Protein AF-0000000068954392 (afdb_homodimer)

pLDDT: mean 96.94, std 6.5, range [45.69, 98.94]

InterPro domains:
  IPR029060 PIN-like domain superfamily [SSF88723] (1-116)

Radius of gyration: 18.74 Å; Cα contacts (8 Å, |Δi|>4): 393; chains: 2; bounding box: 44×59×40 Å

Secondary structure (DSSP, 8-state):
-EEEEPHHHHHHHHHS--HHHHHHHHTT-EEE-HHHHHHHHHS-PSSSHHHHHHHHHTSEEPP---HHHHHHHHHHTT-TTSS--HHHHHHHHHHHHSTTEEEE-S-HHHHHHHHHTT-B------/-EEEEPHHHHHHHHHS--HHHHHHHHTT-EEE-HHHHHHHHHS-PSSSHHHHHHHHHTSEEPP---HHHHHHHHHHTT-TTSS--HHHHHHHHHHHHSTTEEEE-S-HHHHHHHHHTT-B------

Solvent-accessible surface area (backbone atoms only — not comparable to full-atom values): 13645 Å² total; per-residue (Å²): 118,36,32,37,56,34,54,56,44,53,54,46,32,73,75,44,81,42,67,64,57,49,52,30,54,74,67,71,27,42,22,28,48,71,68,40,51,40,39,47,54,23,36,78,61,59,83,61,49,69,56,50,52,48,56,52,67,67,36,54,65,51,48,75,54,48,71,69,54,40,47,51,48,34,62,76,67,62,47,42,63,62,80,43,48,51,68,51,48,37,50,53,49,10,30,74,69,22,88,68,34,20,39,31,54,70,48,64,59,54,38,52,50,28,49,75,71,69,25,51,49,73,76,77,84,122,119,37,31,38,55,34,53,56,45,53,54,48,31,72,76,45,80,43,67,64,58,51,51,30,54,75,67,70,26,40,23,28,46,72,68,39,52,38,39,46,54,22,36,79,60,61,83,62,47,68,57,52,53,49,58,53,67,65,35,55,65,49,48,76,54,49,72,69,54,37,47,50,47,35,62,75,68,62,48,42,63,62,79,42,48,51,68,52,49,36,51,51,48,12,28,73,69,22,89,67,33,19,40,32,56,70,48,62,59,52,37,53,50,28,48,75,70,70,27,52,50,75,76,77,84,121

Nearest PDB structures (foldseek):
  6a7v-assembly1_E  TM=7.757E-01  e=2.858E-04  Mycobacterium tuberculosis H37Rv
  4chg-assembly3_E  TM=6.964E-01  e=4.469E-03  Mycobacterium tuberculosis H37Rv
  3h87-assembly1_B  TM=6.678E-01  e=6.560E-03  Mycobacterium tuberculosis H37Rv
  5sv2-assembly1_A-2  TM=6.964E-01  e=1.945E-02  Mycobacterium tuberculosis H37Rv
  2h1c-assembly1_A  TM=6.106E-01  e=1.166E-02  Neisseria gonorrhoeae

Sequence (252 aa):
MSVLVDTSVWVDHFKNRNDALVSLLVSDQALTHPMVLVELACGTPPAPRARTLGDIGLLQPARQASLAEVMAFIEHEKLHGLGCGLVDVSLLASTLITPGARLWTLDQRLNDLSVRFRVAHRPKLHMSVLVDTSVWVDHFKNRNDALVSLLVSDQALTHPMVLVELACGTPPAPRARTLGDIGLLQPARQASLAEVMAFIEHEKLHGLGCGLVDVSLLASTLITPGARLWTLDQRLNDLSVRFRVAHRPKLH

Structure (mmCIF, N/CA/C/O backbone):
data_AF-0000000068954392-model_v1
#
loop_
_entity.id
_entity.type
_entity.pdbx_description
1 polymer 'Type II toxin-antitoxin system VapC family toxin'
#
loop_
_atom_site.group_PDB
_atom_site.id
_atom_site.type_symbol
_atom_site.label_atom_id
_atom_site.label_alt_id
_atom_site.label_comp_id
_atom_site.label_asym_id
_atom_site.label_entity_id
_atom_site.label_seq_id
_atom_site.pdbx_PDB_ins_code
_atom_site.Cartn_x
_atom_site.Cartn_y
_atom_site.Cartn_z
_atom_site.occupancy
_atom_site.B_iso_or_equiv
_atom_site.auth_seq_id
_atom_site.auth_comp_id
_atom_site.auth_asym_id
_atom_site.auth_atom_id
_atom_site.pdbx_PDB_model_num
ATOM 1 N N . MET A 1 1 ? -3.852 -21.219 -16.688 1 88.75 1 MET A N 1
ATOM 2 C CA . MET A 1 1 ? -4.219 -20.516 -15.453 1 88.75 1 MET A CA 1
ATOM 3 C C . MET A 1 1 ? -3.006 -19.828 -14.844 1 88.75 1 MET A C 1
ATOM 5 O O . MET A 1 1 ? -1.932 -20.422 -14.742 1 88.75 1 MET A O 1
ATOM 9 N N . SER A 1 2 ? -3.023 -18.547 -14.648 1 97.69 2 SER A N 1
ATOM 10 C CA . SER A 1 2 ? -1.908 -17.797 -14.078 1 97.69 2 SER A CA 1
ATOM 11 C C . SER A 1 2 ? -2.162 -17.453 -12.609 1 97.69 2 SER A C 1
ATOM 13 O O . SER A 1 2 ? -3.311 -17.422 -12.164 1 97.69 2 SER A O 1
ATOM 15 N N . VAL A 1 3 ? -1.024 -17.281 -11.828 1 98.81 3 VAL A N 1
ATOM 16 C CA . VAL A 1 3 ? -1.138 -17.125 -10.383 1 98.81 3 VAL A CA 1
ATOM 17 C C . VAL A 1 3 ? -0.399 -15.852 -9.945 1 98.81 3 VAL A C 1
ATOM 19 O O . VAL A 1 3 ? 0.813 -15.734 -10.141 1 98.81 3 VAL A O 1
ATOM 22 N N . LEU A 1 4 ? -1.147 -14.938 -9.43 1 98.94 4 LEU A N 1
ATOM 23 C CA . LEU A 1 4 ? -0.539 -13.797 -8.766 1 98.94 4 LEU A CA 1
ATOM 24 C C . LEU A 1 4 ? 0.053 -14.203 -7.418 1 98.94 4 LEU A C 1
ATOM 26 O O . LEU A 1 4 ? -0.67 -14.656 -6.531 1 98.94 4 LEU A O 1
ATOM 30 N N . VAL A 1 5 ? 1.347 -14.016 -7.301 1 98.88 5 VAL A N 1
ATOM 31 C CA . VAL A 1 5 ? 2.066 -14.5 -6.125 1 98.88 5 VAL A CA 1
ATOM 32 C C . VAL A 1 5 ? 2.271 -13.344 -5.141 1 98.88 5 VAL A C 1
ATOM 34 O O . VAL A 1 5 ? 2.926 -12.352 -5.469 1 98.88 5 VAL A O 1
ATOM 37 N N . ASP A 1 6 ? 1.771 -13.477 -3.945 1 98.69 6 ASP A N 1
ATOM 38 C CA . ASP A 1 6 ? 1.819 -12.469 -2.889 1 98.69 6 ASP A CA 1
ATOM 39 C C . ASP A 1 6 ? 3.193 -12.438 -2.225 1 98.69 6 ASP A C 1
ATOM 41 O O . ASP A 1 6 ? 3.967 -13.391 -2.336 1 98.69 6 ASP A O 1
ATOM 45 N N . THR A 1 7 ? 3.449 -11.359 -1.536 1 98.69 7 THR A N 1
ATOM 46 C CA . THR A 1 7 ? 4.723 -11.133 -0.861 1 98.69 7 THR A CA 1
ATOM 47 C C . THR A 1 7 ? 5.031 -12.273 0.107 1 98.69 7 THR A C 1
ATOM 49 O O . THR A 1 7 ? 6.176 -12.719 0.205 1 98.69 7 THR A O 1
ATOM 52 N N . SER A 1 8 ? 4.035 -12.727 0.826 1 98.19 8 SER A N 1
ATOM 53 C CA . SER A 1 8 ? 4.238 -13.758 1.839 1 98.19 8 SER A CA 1
ATOM 54 C C . SER A 1 8 ? 4.805 -15.031 1.225 1 98.19 8 SER A C 1
ATOM 56 O O . SER A 1 8 ? 5.629 -15.711 1.84 1 98.19 8 SER A O 1
ATOM 58 N N . VAL A 1 9 ? 4.41 -15.375 0.052 1 98.5 9 VAL A N 1
ATOM 59 C CA . VAL A 1 9 ? 4.879 -16.578 -0.624 1 98.5 9 VAL A CA 1
ATOM 60 C C . VAL A 1 9 ? 6.328 -16.391 -1.067 1 98.5 9 VAL A C 1
ATOM 62 O O . VAL A 1 9 ? 7.148 -17.297 -0.911 1 98.5 9 VAL A O 1
ATOM 65 N N . TRP A 1 10 ? 6.676 -15.25 -1.622 1 98.75 10 TRP A N 1
ATOM 66 C CA . TRP A 1 10 ? 8.039 -14.945 -2.031 1 98.75 10 TRP A CA 1
ATOM 67 C C . TRP A 1 10 ? 8.992 -15.016 -0.843 1 98.75 10 TRP A C 1
ATOM 69 O O . TRP A 1 10 ? 10.062 -15.633 -0.928 1 98.75 10 TRP A O 1
ATOM 79 N N . VAL A 1 11 ? 8.609 -14.391 0.253 1 98.19 11 VAL A N 1
ATOM 80 C CA . VAL A 1 11 ? 9.453 -14.344 1.441 1 98.19 11 VAL A CA 1
ATOM 81 C C . VAL A 1 11 ? 9.688 -15.758 1.963 1 98.19 11 VAL A C 1
ATOM 83 O O . VAL A 1 11 ? 10.805 -16.125 2.328 1 98.19 11 VAL A O 1
ATOM 86 N N . ASP A 1 12 ? 8.633 -16.516 1.991 1 97.56 12 ASP A N 1
ATOM 87 C CA . ASP A 1 12 ? 8.773 -17.922 2.387 1 97.56 12 ASP A CA 1
ATOM 88 C C . ASP A 1 12 ? 9.75 -18.656 1.474 1 97.56 12 ASP A C 1
ATOM 90 O O . ASP A 1 12 ? 10.594 -19.422 1.947 1 97.56 12 ASP A O 1
ATOM 94 N N . HIS A 1 13 ? 9.633 -18.422 0.192 1 98.06 13 HIS A N 1
ATOM 95 C CA . HIS A 1 13 ? 10.492 -19.047 -0.802 1 98.06 13 HIS A CA 1
ATOM 96 C C . HIS A 1 13 ? 11.953 -18.641 -0.595 1 98.06 13 HIS A C 1
ATOM 98 O O . HIS A 1 13 ? 12.859 -19.469 -0.774 1 98.06 13 HIS A O 1
ATOM 104 N N . PHE A 1 14 ? 12.211 -17.312 -0.22 1 97.75 14 PHE A N 1
ATOM 105 C CA . PHE A 1 14 ? 13.562 -16.828 -0.002 1 97.75 14 PHE A CA 1
ATOM 106 C C . PHE A 1 14 ? 14.219 -17.531 1.18 1 97.75 14 PHE A C 1
ATOM 108 O O . PHE A 1 14 ? 15.438 -17.688 1.213 1 97.75 14 PHE A O 1
ATOM 115 N N . LYS A 1 15 ? 13.43 -17.906 2.123 1 96.69 15 LYS A N 1
ATOM 116 C CA . LYS A 1 15 ? 13.953 -18.594 3.303 1 96.69 15 LYS A CA 1
ATOM 117 C C . LYS A 1 15 ? 14.141 -20.078 3.033 1 96.69 15 LYS A C 1
ATOM 119 O O . LYS A 1 15 ? 15.164 -20.656 3.4 1 96.69 15 LYS A O 1
ATOM 124 N N . ASN A 1 16 ? 13.062 -20.625 2.521 1 94.94 16 ASN A N 1
ATOM 125 C CA . ASN A 1 16 ? 13.023 -22.047 2.16 1 94.94 16 ASN A CA 1
ATOM 126 C C . ASN A 1 16 ? 12.477 -22.25 0.75 1 94.94 16 ASN A C 1
ATOM 128 O O . ASN A 1 16 ? 11.297 -21.984 0.495 1 94.94 16 ASN A O 1
ATOM 132 N N . ARG A 1 17 ? 13.336 -22.766 -0.003 1 95.62 17 ARG A N 1
ATOM 133 C CA . ARG A 1 17 ? 12.93 -22.953 -1.392 1 95.62 17 ARG A CA 1
ATOM 134 C C . ARG A 1 17 ? 11.562 -23.625 -1.477 1 95.62 17 ARG A C 1
ATOM 136 O O . ARG A 1 17 ? 11.305 -24.625 -0.805 1 95.62 17 ARG A O 1
ATOM 143 N N . ASN A 1 18 ? 10.703 -23.047 -2.25 1 96 18 ASN A N 1
ATOM 144 C CA . ASN A 1 18 ? 9.352 -23.531 -2.471 1 96 18 ASN A CA 1
ATOM 145 C C . ASN A 1 18 ? 9.188 -24.125 -3.865 1 96 18 ASN A C 1
ATOM 147 O O . ASN A 1 18 ? 9.117 -23.406 -4.855 1 96 18 ASN A O 1
ATOM 151 N N . ASP A 1 19 ? 8.992 -25.438 -3.984 1 96.62 19 ASP A N 1
ATOM 152 C CA . ASP A 1 19 ? 8.984 -26.125 -5.266 1 96.62 19 ASP A CA 1
ATOM 153 C C . ASP A 1 19 ? 7.73 -25.781 -6.066 1 96.62 19 ASP A C 1
ATOM 155 O O . ASP A 1 19 ? 7.766 -25.75 -7.297 1 96.62 19 ASP A O 1
ATOM 159 N N . ALA A 1 20 ? 6.676 -25.578 -5.379 1 97.25 20 ALA A N 1
ATOM 160 C CA . ALA A 1 20 ? 5.453 -25.188 -6.074 1 97.25 20 ALA A CA 1
ATOM 161 C C . ALA A 1 20 ? 5.629 -23.844 -6.781 1 97.25 20 ALA A C 1
ATOM 163 O O . ALA A 1 20 ? 5.168 -23.672 -7.914 1 97.25 20 ALA A O 1
ATOM 164 N N . LEU A 1 21 ? 6.258 -22.906 -6.113 1 98.12 21 LEU A N 1
ATOM 165 C CA . LEU A 1 21 ? 6.527 -21.641 -6.762 1 98.12 21 LEU A CA 1
ATOM 166 C C . LEU A 1 21 ? 7.492 -21.812 -7.93 1 98.12 21 LEU A C 1
ATOM 168 O O . LEU A 1 21 ? 7.297 -21.219 -8.992 1 98.12 21 LEU A O 1
ATOM 172 N N . VAL A 1 22 ? 8.523 -22.578 -7.766 1 97.75 22 VAL A N 1
ATOM 173 C CA . VAL A 1 22 ? 9.492 -22.828 -8.828 1 97.75 22 VAL A CA 1
ATOM 174 C C . VAL A 1 22 ? 8.773 -23.391 -10.055 1 97.75 22 VAL A C 1
ATOM 176 O O . VAL A 1 22 ? 9.07 -22.984 -11.188 1 97.75 22 VAL A O 1
ATOM 179 N N . SER A 1 23 ? 7.871 -24.281 -9.797 1 97.19 23 SER A N 1
ATOM 180 C CA . SER A 1 23 ? 7.117 -24.859 -10.898 1 97.19 23 SER A CA 1
ATOM 181 C C . SER A 1 23 ? 6.352 -23.781 -11.664 1 97.19 23 SER A C 1
ATOM 183 O O . SER A 1 23 ? 6.312 -23.797 -12.898 1 97.19 23 SER A O 1
ATOM 185 N N . LEU A 1 24 ? 5.699 -22.844 -10.961 1 97.94 24 LEU A N 1
ATOM 186 C CA . LEU A 1 24 ? 4.988 -21.75 -11.602 1 97.94 24 LEU A CA 1
ATOM 187 C C . LEU A 1 24 ? 5.945 -20.891 -12.422 1 97.94 24 LEU A C 1
ATOM 189 O O . LEU A 1 24 ? 5.605 -20.453 -13.523 1 97.94 24 LEU A O 1
ATOM 193 N N . LEU A 1 25 ? 7.109 -20.625 -11.891 1 97.88 25 LEU A N 1
ATOM 194 C CA . LEU A 1 25 ? 8.102 -19.781 -12.547 1 97.88 25 LEU A CA 1
ATOM 195 C C . LEU A 1 25 ? 8.594 -20.422 -13.836 1 97.88 25 LEU A C 1
ATOM 197 O O . LEU A 1 25 ? 8.672 -19.75 -14.875 1 97.88 25 LEU A O 1
ATOM 201 N N . VAL A 1 26 ? 8.852 -21.656 -13.773 1 97 26 VAL A N 1
ATOM 202 C CA . VAL A 1 26 ? 9.414 -22.375 -14.914 1 97 26 VAL A CA 1
ATOM 203 C C . VAL A 1 26 ? 8.367 -22.484 -16.016 1 97 26 VAL A C 1
ATOM 205 O O . VAL A 1 26 ? 8.703 -22.438 -17.203 1 97 26 VAL A O 1
ATOM 208 N N . SER A 1 27 ? 7.16 -22.594 -15.641 1 97.06 27 SER A N 1
ATOM 209 C CA . SER A 1 27 ? 6.09 -22.75 -16.625 1 97.06 27 SER A CA 1
ATOM 210 C C . SER A 1 27 ? 5.531 -21.391 -17.047 1 97.06 27 SER A C 1
ATOM 212 O O . SER A 1 27 ? 4.523 -21.328 -17.75 1 97.06 27 SER A O 1
ATOM 214 N N . ASP A 1 28 ? 6.07 -20.281 -16.578 1 97.38 28 ASP A N 1
ATOM 215 C CA . ASP A 1 28 ? 5.684 -18.922 -16.922 1 97.38 28 ASP A CA 1
ATOM 216 C C . ASP A 1 28 ? 4.238 -18.641 -16.516 1 97.38 28 ASP A C 1
ATOM 218 O O . ASP A 1 28 ? 3.488 -18.016 -17.25 1 97.38 28 ASP A O 1
ATOM 222 N N . GLN A 1 29 ? 3.908 -19.188 -15.359 1 98.12 29 GLN A N 1
ATOM 223 C CA . GLN A 1 29 ? 2.535 -19.047 -14.891 1 98.12 29 GLN A CA 1
ATOM 224 C C . GLN A 1 29 ? 2.457 -18.109 -13.695 1 98.12 29 GLN A C 1
ATOM 226 O O . GLN A 1 29 ? 1.364 -17.734 -13.258 1 98.12 29 GLN A O 1
ATOM 231 N N . ALA A 1 30 ? 3.574 -17.672 -13.203 1 98.75 30 ALA A N 1
ATOM 232 C CA . ALA A 1 30 ? 3.592 -16.734 -12.086 1 98.75 30 ALA A CA 1
ATOM 233 C C . ALA A 1 30 ? 3.395 -15.305 -12.562 1 98.75 30 ALA A C 1
ATOM 235 O O . ALA A 1 30 ? 4.082 -14.844 -13.477 1 98.75 30 ALA A O 1
ATOM 236 N N . LEU A 1 31 ? 2.447 -14.664 -11.914 1 98.88 31 LEU A N 1
ATOM 237 C CA . LEU A 1 31 ? 2.24 -13.242 -12.148 1 98.88 31 LEU A CA 1
ATOM 238 C C . LEU A 1 31 ? 2.836 -12.406 -11.016 1 98.88 31 LEU A C 1
ATOM 240 O O . LEU A 1 31 ? 2.93 -12.875 -9.883 1 98.88 31 LEU A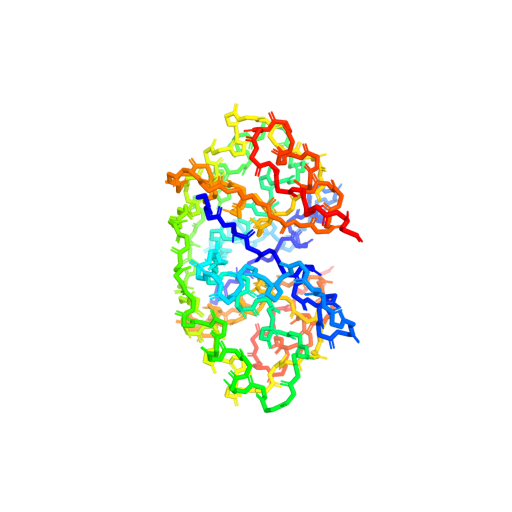 O 1
ATOM 244 N N . THR A 1 32 ? 3.215 -11.227 -11.375 1 98.88 32 THR A N 1
ATOM 245 C CA . THR A 1 32 ? 3.676 -10.273 -10.367 1 98.88 32 THR A CA 1
ATOM 246 C C . THR A 1 32 ? 2.771 -9.039 -10.336 1 98.88 32 THR A C 1
ATOM 248 O O . THR A 1 32 ? 1.822 -8.938 -11.117 1 98.88 32 THR A O 1
ATOM 251 N N . HIS A 1 33 ? 2.916 -8.219 -9.398 1 98.88 33 HIS A N 1
ATOM 252 C CA . HIS A 1 33 ? 2.271 -6.93 -9.172 1 98.88 33 HIS A CA 1
ATOM 253 C C . HIS A 1 33 ? 3.27 -5.895 -8.664 1 98.88 33 HIS A C 1
ATOM 255 O O . HIS A 1 33 ? 4.121 -6.203 -7.824 1 98.88 33 HIS A O 1
ATOM 261 N N . PRO A 1 34 ? 3.162 -4.691 -9.078 1 98.62 34 PRO A N 1
ATOM 262 C CA . PRO A 1 34 ? 4.137 -3.688 -8.641 1 98.62 34 PRO A CA 1
ATOM 263 C C . PRO A 1 34 ? 4.156 -3.496 -7.129 1 98.62 34 PRO A C 1
ATOM 265 O O . PRO A 1 34 ? 5.219 -3.273 -6.543 1 98.62 34 PRO A O 1
ATOM 268 N N . MET A 1 35 ? 3.045 -3.623 -6.484 1 98.81 35 MET A N 1
ATOM 269 C CA . MET A 1 35 ? 2.996 -3.459 -5.035 1 98.81 35 MET A CA 1
ATOM 270 C C . MET A 1 35 ? 3.75 -4.582 -4.332 1 98.81 35 MET A C 1
ATOM 272 O O . MET A 1 35 ? 4.359 -4.367 -3.283 1 98.81 35 MET A O 1
ATOM 276 N N . VAL A 1 36 ? 3.686 -5.773 -4.875 1 98.88 36 VAL A N 1
ATOM 277 C CA . VAL A 1 36 ? 4.453 -6.891 -4.328 1 98.88 36 VAL A CA 1
ATOM 278 C C . VAL A 1 36 ? 5.945 -6.602 -4.453 1 98.88 36 VAL A C 1
ATOM 280 O O . VAL A 1 36 ? 6.707 -6.816 -3.506 1 98.88 36 VAL A O 1
ATOM 283 N N . LEU A 1 37 ? 6.32 -6.074 -5.602 1 98.62 37 LEU A N 1
ATOM 284 C CA . LEU A 1 37 ? 7.727 -5.762 -5.84 1 98.62 37 LEU A CA 1
ATOM 285 C C . LEU A 1 37 ? 8.227 -4.715 -4.852 1 98.62 37 LEU A C 1
ATOM 287 O O . LEU A 1 37 ? 9.312 -4.852 -4.289 1 98.62 37 LEU A O 1
ATOM 291 N N . VAL A 1 38 ? 7.438 -3.674 -4.629 1 98.81 38 VAL A N 1
ATOM 292 C CA . VAL A 1 38 ? 7.84 -2.611 -3.711 1 98.81 38 VAL A CA 1
ATOM 293 C C . VAL A 1 38 ? 7.902 -3.152 -2.285 1 98.81 38 VAL A C 1
ATOM 295 O O . VAL A 1 38 ? 8.805 -2.803 -1.52 1 98.81 38 VAL A O 1
ATOM 298 N N . GLU A 1 39 ? 6.93 -4 -1.921 1 98.69 39 GLU A N 1
ATOM 299 C CA . GLU A 1 39 ? 6.984 -4.629 -0.604 1 98.69 39 GLU A CA 1
ATOM 300 C C . GLU A 1 39 ? 8.266 -5.43 -0.425 1 98.69 39 GLU A C 1
ATOM 302 O O . GLU A 1 39 ? 8.922 -5.344 0.618 1 98.69 39 GLU A O 1
ATOM 307 N N . LEU A 1 40 ? 8.617 -6.211 -1.409 1 98.62 40 LEU A N 1
ATOM 308 C CA . LEU A 1 40 ? 9.852 -6.988 -1.347 1 98.62 40 LEU A CA 1
ATOM 309 C C . LEU A 1 40 ? 11.07 -6.074 -1.263 1 98.62 40 LEU A C 1
ATOM 311 O O . LEU A 1 40 ? 12.031 -6.379 -0.558 1 98.62 40 LEU A O 1
ATOM 315 N N . ALA A 1 41 ? 11.008 -4.953 -1.965 1 98.62 41 ALA A N 1
ATOM 316 C CA . ALA A 1 41 ? 12.109 -3.99 -1.968 1 98.62 41 ALA A CA 1
ATOM 317 C C . ALA A 1 41 ? 12.281 -3.355 -0.592 1 98.62 41 ALA A C 1
ATOM 319 O O . ALA A 1 41 ? 13.398 -2.982 -0.212 1 98.62 41 ALA A O 1
ATOM 320 N N . CYS A 1 42 ? 11.227 -3.203 0.143 1 98.56 42 CYS A N 1
ATOM 321 C CA . CYS A 1 42 ? 11.289 -2.646 1.49 1 98.56 42 CYS A CA 1
ATOM 322 C C . CYS A 1 42 ? 11.93 -3.633 2.459 1 98.56 42 CYS A C 1
ATOM 324 O O . CYS A 1 42 ? 12.422 -3.238 3.518 1 98.56 42 CYS A O 1
ATOM 326 N N . GLY A 1 43 ? 11.82 -4.91 2.137 1 97.81 43 GLY A N 1
ATOM 327 C CA . GLY A 1 43 ? 12.391 -5.941 2.986 1 97.81 43 GLY A CA 1
ATOM 328 C C . GLY A 1 43 ? 13.852 -6.227 2.686 1 97.81 43 GLY A C 1
ATOM 329 O O . GLY A 1 43 ? 14.641 -5.301 2.479 1 97.81 43 GLY A O 1
ATOM 330 N N . THR A 1 44 ? 14.172 -7.539 2.887 1 96.06 44 THR A N 1
ATOM 331 C CA . THR A 1 44 ? 15.539 -7.969 2.627 1 96.06 44 THR A CA 1
ATOM 332 C C . THR A 1 44 ? 15.562 -9.188 1.704 1 96.06 44 THR A C 1
ATOM 334 O O . THR A 1 44 ? 15.891 -10.289 2.137 1 96.06 44 THR A O 1
ATOM 337 N N . PRO A 1 45 ? 15.25 -8.961 0.445 1 96.44 45 PRO A N 1
ATOM 338 C CA . PRO A 1 45 ? 15.344 -10.078 -0.495 1 96.44 45 PRO A CA 1
ATOM 339 C C . PRO A 1 45 ? 16.766 -10.594 -0.657 1 96.44 45 PRO A C 1
ATOM 341 O O . PRO A 1 45 ? 17.719 -9.922 -0.247 1 96.44 45 PRO A O 1
ATOM 344 N N . PRO A 1 46 ? 16.922 -11.781 -1.279 1 96.75 46 PRO A N 1
ATOM 345 C CA . PRO A 1 46 ? 18.266 -12.367 -1.417 1 96.75 46 PRO A CA 1
ATOM 346 C C . PRO A 1 46 ? 19.203 -11.492 -2.238 1 96.75 46 PRO A C 1
ATOM 348 O O . PRO A 1 46 ? 18.781 -10.844 -3.197 1 96.75 46 PRO A O 1
ATOM 351 N N . ALA A 1 47 ? 20.438 -11.648 -1.943 1 95.25 47 ALA A N 1
ATOM 352 C CA . ALA A 1 47 ? 21.484 -10.969 -2.715 1 95.25 47 ALA A CA 1
ATOM 353 C C . ALA A 1 47 ? 21.812 -11.742 -3.986 1 95.25 47 ALA A C 1
ATOM 355 O O . ALA A 1 47 ? 21.797 -12.977 -3.994 1 95.25 47 ALA A O 1
ATOM 356 N N . PRO A 1 48 ? 22.203 -10.977 -5.031 1 97 48 PRO A N 1
ATOM 357 C CA . PRO A 1 48 ? 22.156 -9.523 -5.184 1 97 48 PRO A CA 1
ATOM 358 C C . PRO A 1 48 ? 20.719 -8.984 -5.293 1 97 48 PRO A C 1
ATOM 360 O O . PRO A 1 48 ? 19.969 -9.391 -6.188 1 97 48 PRO A O 1
ATOM 363 N N . ARG A 1 49 ? 20.391 -8.078 -4.441 1 96.06 49 ARG A N 1
ATOM 364 C CA . ARG A 1 49 ? 19.062 -7.52 -4.27 1 96.06 49 ARG A CA 1
ATOM 365 C C . ARG A 1 49 ? 18.5 -7.035 -5.602 1 96.06 49 ARG A C 1
ATOM 367 O O . ARG A 1 49 ? 17.359 -7.355 -5.957 1 96.06 49 ARG A O 1
ATOM 374 N N . ALA A 1 50 ? 19.281 -6.309 -6.332 1 95.5 50 ALA A N 1
ATOM 375 C CA . ALA A 1 50 ? 18.859 -5.758 -7.617 1 95.5 50 ALA A CA 1
ATOM 376 C C . ALA A 1 50 ? 18.484 -6.867 -8.594 1 95.5 50 ALA A C 1
ATOM 378 O O . ALA A 1 50 ? 17.516 -6.734 -9.352 1 95.5 50 ALA A O 1
ATOM 379 N N . ARG A 1 51 ? 19.219 -7.918 -8.594 1 97.31 51 ARG A N 1
ATOM 380 C CA . ARG A 1 51 ? 18.938 -9.039 -9.477 1 97.31 51 ARG A CA 1
ATOM 381 C C . ARG A 1 51 ? 17.641 -9.742 -9.078 1 97.31 51 ARG A C 1
ATOM 383 O O . ARG A 1 51 ? 16.812 -10.055 -9.938 1 97.31 51 ARG A O 1
ATOM 390 N N . THR A 1 52 ? 17.516 -9.992 -7.781 1 97.94 52 THR A N 1
ATOM 391 C CA . THR A 1 52 ? 16.312 -10.656 -7.285 1 97.94 52 THR A CA 1
ATOM 392 C C . THR A 1 52 ? 15.062 -9.859 -7.656 1 97.94 52 THR A C 1
ATOM 394 O O . THR A 1 52 ? 14.117 -10.398 -8.234 1 97.94 52 THR A O 1
ATOM 397 N N . LEU A 1 53 ? 15.078 -8.609 -7.387 1 98.5 53 LEU A N 1
ATOM 398 C CA . LEU A 1 53 ? 13.938 -7.746 -7.68 1 98.5 53 LEU A CA 1
ATOM 399 C C . LEU A 1 53 ? 13.727 -7.613 -9.188 1 98.5 53 LEU A C 1
ATOM 401 O O . LEU A 1 53 ? 12.594 -7.598 -9.656 1 98.5 53 LEU A O 1
ATOM 405 N N . GLY A 1 54 ? 14.828 -7.477 -9.906 1 98.25 54 GLY A N 1
ATOM 406 C CA . GLY A 1 54 ? 14.742 -7.426 -11.359 1 98.25 54 GLY A CA 1
ATOM 407 C C . GLY A 1 54 ? 14.086 -8.656 -11.961 1 98.25 54 GLY A C 1
ATOM 408 O O . GLY A 1 54 ? 13.234 -8.539 -12.844 1 98.25 54 GLY A O 1
ATOM 409 N N . ASP A 1 55 ? 14.469 -9.859 -11.5 1 98.06 55 ASP A N 1
ATOM 410 C CA . ASP A 1 55 ? 13.906 -11.117 -11.992 1 98.06 55 ASP A CA 1
ATOM 411 C C . ASP A 1 55 ? 12.398 -11.188 -11.734 1 98.06 55 ASP A C 1
ATOM 413 O O . ASP A 1 55 ? 11.625 -11.57 -12.609 1 98.06 55 ASP A O 1
ATOM 417 N N . ILE A 1 56 ? 12 -10.789 -10.586 1 98.56 56 ILE A N 1
ATOM 418 C CA . ILE A 1 56 ? 10.586 -10.82 -10.242 1 98.56 56 ILE A CA 1
ATOM 419 C C . ILE A 1 56 ? 9.828 -9.773 -11.055 1 98.56 56 ILE A C 1
ATOM 421 O O . ILE A 1 56 ? 8.703 -10.016 -11.492 1 98.56 56 ILE A O 1
ATOM 425 N N . GLY A 1 57 ? 10.469 -8.633 -11.242 1 98.31 57 GLY A N 1
ATOM 426 C CA . GLY A 1 57 ? 9.875 -7.559 -12.016 1 98.31 57 GLY A CA 1
ATOM 427 C C . GLY A 1 57 ? 9.688 -7.902 -13.477 1 98.31 57 GLY A C 1
ATOM 428 O O . GLY A 1 57 ? 8.945 -7.227 -14.188 1 98.31 57 GLY A O 1
ATOM 429 N N . LEU A 1 58 ? 10.344 -8.977 -13.977 1 98 58 LEU A N 1
ATOM 430 C CA . LEU A 1 58 ? 10.266 -9.391 -15.375 1 98 58 LEU A CA 1
ATOM 431 C C . LEU A 1 58 ? 9.094 -10.328 -15.602 1 98 58 LEU A C 1
ATOM 433 O O . LEU A 1 58 ? 8.711 -10.594 -16.734 1 98 58 LEU A O 1
ATOM 437 N N . LEU A 1 59 ? 8.516 -10.812 -14.508 1 98.69 59 LEU A N 1
ATOM 438 C CA . LEU A 1 59 ? 7.34 -11.664 -14.648 1 98.69 59 LEU A CA 1
ATOM 439 C C . LEU A 1 59 ? 6.184 -10.898 -15.273 1 98.69 59 LEU A C 1
ATOM 441 O O . LEU A 1 59 ? 6.145 -9.672 -15.211 1 98.69 59 LEU A O 1
ATOM 445 N N . GLN A 1 60 ? 5.281 -11.68 -15.953 1 98.25 60 GLN A N 1
ATOM 446 C CA . GLN A 1 60 ? 4.07 -11.047 -16.469 1 98.25 60 GLN A CA 1
ATOM 447 C C . GLN A 1 60 ? 3.303 -10.352 -15.344 1 98.25 60 GLN A C 1
ATOM 449 O O . GLN A 1 60 ? 3.043 -10.945 -14.297 1 98.25 60 GLN A O 1
ATOM 454 N N . PRO A 1 61 ? 3.014 -9.07 -15.508 1 98.5 61 PRO A N 1
ATOM 455 C CA . PRO A 1 61 ? 2.225 -8.391 -14.477 1 98.5 61 PRO A CA 1
ATOM 456 C C . PRO A 1 61 ? 0.739 -8.742 -14.547 1 98.5 61 PRO A C 1
ATOM 458 O O . PRO A 1 61 ? 0.19 -8.891 -15.648 1 98.5 61 PRO A O 1
ATOM 461 N N . ALA A 1 62 ? 0.14 -8.852 -13.422 1 98.81 62 ALA A N 1
ATOM 462 C CA . ALA A 1 62 ? -1.32 -8.859 -13.375 1 98.81 62 ALA A CA 1
ATOM 463 C C . ALA A 1 62 ? -1.889 -7.504 -13.781 1 98.81 62 ALA A C 1
ATOM 465 O O . ALA A 1 62 ? -1.19 -6.488 -13.719 1 98.81 62 ALA A O 1
ATOM 466 N N . ARG A 1 63 ? -3.16 -7.586 -14.289 1 98.75 63 ARG A N 1
ATOM 467 C CA . ARG A 1 63 ? -3.859 -6.305 -14.367 1 98.75 63 ARG A CA 1
ATOM 468 C C . ARG A 1 63 ? -3.896 -5.613 -13.008 1 98.75 63 ARG A C 1
ATOM 470 O O . ARG A 1 63 ? -4.023 -6.27 -11.977 1 98.75 63 ARG A O 1
ATOM 477 N N . GLN A 1 64 ? -3.73 -4.293 -13.055 1 98.75 64 GLN A N 1
ATOM 478 C CA . GLN A 1 64 ? -3.658 -3.537 -11.805 1 98.75 64 GLN A CA 1
ATOM 479 C C . GLN A 1 64 ? -4.941 -2.748 -11.562 1 98.75 64 GLN A C 1
ATOM 481 O O . GLN A 1 64 ? -5.305 -1.883 -12.367 1 98.75 64 GLN A O 1
ATOM 486 N N . ALA A 1 65 ? -5.629 -3.133 -10.547 1 98.81 65 ALA A N 1
ATOM 487 C CA . ALA A 1 65 ? -6.738 -2.291 -10.109 1 98.81 65 ALA A CA 1
ATOM 488 C C . ALA A 1 65 ? -6.238 -0.943 -9.594 1 98.81 65 ALA A C 1
ATOM 490 O O . ALA A 1 65 ? -5.266 -0.883 -8.836 1 98.81 65 ALA A O 1
ATOM 491 N N . SER A 1 66 ? -6.879 0.124 -10.031 1 98.44 66 SER A N 1
ATOM 492 C CA . SER A 1 66 ? -6.543 1.443 -9.508 1 98.44 66 SER A CA 1
ATOM 493 C C . SER A 1 66 ? -6.984 1.585 -8.055 1 98.44 66 SER A C 1
ATOM 495 O O . SER A 1 66 ? -7.824 0.82 -7.578 1 98.44 66 SER A O 1
ATOM 497 N N . LEU A 1 67 ? -6.406 2.572 -7.371 1 98.38 67 LEU A N 1
ATOM 498 C CA . LEU A 1 67 ? -6.816 2.797 -5.988 1 98.38 67 LEU A CA 1
ATOM 499 C C . LEU A 1 67 ? -8.297 3.156 -5.914 1 98.38 67 LEU A C 1
ATOM 501 O O . LEU A 1 67 ? -8.977 2.797 -4.953 1 98.38 67 LEU A O 1
ATOM 505 N N . ALA A 1 68 ? -8.766 3.869 -6.938 1 97.81 68 ALA A N 1
ATOM 506 C CA . ALA A 1 68 ? -10.188 4.188 -6.984 1 97.81 68 ALA A CA 1
ATOM 507 C C . ALA A 1 68 ? -11.031 2.922 -7.121 1 97.81 68 ALA A C 1
ATOM 509 O O . ALA A 1 68 ? -12.07 2.791 -6.477 1 97.81 68 ALA A O 1
ATOM 510 N N . GLU A 1 69 ? -10.641 1.982 -7.938 1 98.69 69 GLU A N 1
ATOM 511 C CA . GLU A 1 69 ? -11.32 0.702 -8.094 1 98.69 69 GLU A CA 1
ATOM 512 C C . GLU A 1 69 ? -11.266 -0.114 -6.805 1 98.69 69 GLU A C 1
ATOM 514 O O . GLU A 1 69 ? -12.234 -0.783 -6.441 1 98.69 69 GLU A O 1
ATOM 519 N N . VAL A 1 70 ? -10.148 -0.082 -6.129 1 98.88 70 VAL A N 1
ATOM 520 C CA . VAL A 1 70 ? -9.984 -0.791 -4.867 1 98.88 70 VAL A CA 1
ATOM 521 C C . VAL A 1 70 ? -10.938 -0.211 -3.82 1 98.88 70 VAL A C 1
ATOM 523 O O . VAL A 1 70 ? -11.586 -0.956 -3.082 1 98.88 70 VAL A O 1
ATOM 526 N N . MET A 1 71 ? -11.008 1.126 -3.82 1 98.31 71 MET A N 1
AT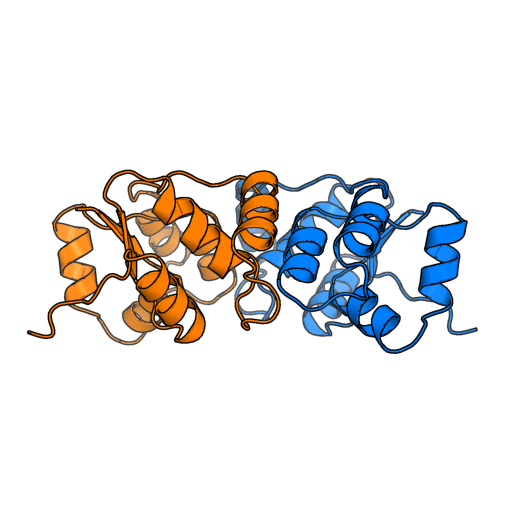OM 527 C CA . MET A 1 71 ? -11.945 1.798 -2.92 1 98.31 71 MET A CA 1
ATOM 528 C C . MET A 1 71 ? -13.375 1.332 -3.17 1 98.31 71 MET A C 1
ATOM 530 O O . MET A 1 71 ? -14.102 1.007 -2.229 1 98.31 71 MET A O 1
ATOM 534 N N . ALA A 1 72 ? -13.734 1.32 -4.395 1 98.19 72 ALA A N 1
ATOM 535 C CA . ALA A 1 72 ? -15.07 0.877 -4.762 1 98.19 72 ALA A CA 1
ATOM 536 C C . ALA A 1 72 ? -15.289 -0.585 -4.387 1 98.19 72 ALA A C 1
ATOM 538 O O . ALA A 1 72 ? -16.375 -0.959 -3.92 1 98.19 72 ALA A O 1
ATOM 539 N N . PHE A 1 73 ? -14.32 -1.389 -4.582 1 98.88 73 PHE A N 1
ATOM 540 C CA . PHE A 1 73 ? -14.359 -2.814 -4.277 1 98.88 73 PHE A CA 1
ATOM 541 C C . PHE A 1 73 ? -14.586 -3.043 -2.785 1 98.88 73 PHE A C 1
ATOM 543 O O . PHE A 1 73 ? -15.406 -3.873 -2.396 1 98.88 73 PHE A O 1
ATOM 550 N N . ILE A 1 74 ? -13.875 -2.303 -1.932 1 98.75 74 ILE A N 1
ATOM 551 C CA . ILE A 1 74 ? -14.008 -2.402 -0.483 1 98.75 74 ILE A CA 1
ATOM 552 C C . ILE A 1 74 ? -15.453 -2.107 -0.078 1 98.75 74 ILE A C 1
ATOM 554 O O . ILE A 1 74 ? -16.047 -2.84 0.722 1 98.75 74 ILE A O 1
ATOM 558 N N . GLU A 1 75 ? -15.977 -1.05 -0.65 1 97.25 75 GLU A N 1
ATOM 559 C CA . GLU A 1 75 ? -17.328 -0.615 -0.296 1 97.25 75 GLU A CA 1
ATOM 560 C C . GLU A 1 75 ? -18.375 -1.595 -0.811 1 97.25 75 GLU A C 1
ATOM 562 O O . GLU A 1 75 ? -19.25 -2.016 -0.062 1 97.25 75 GLU A O 1
ATOM 567 N N . HIS A 1 76 ? -18.266 -1.992 -2.014 1 97.81 76 HIS A N 1
ATOM 568 C CA . HIS A 1 76 ? -19.266 -2.826 -2.66 1 97.81 76 HIS A CA 1
ATOM 569 C C . HIS A 1 76 ? -19.328 -4.215 -2.027 1 97.81 76 HIS A C 1
ATOM 571 O O . HIS A 1 76 ? -20.406 -4.785 -1.869 1 97.81 76 HIS A O 1
ATOM 577 N N . GLU A 1 77 ? -18.172 -4.723 -1.693 1 98.44 77 GLU A N 1
ATOM 578 C CA . GLU A 1 77 ? -18.125 -6.094 -1.194 1 98.44 77 GLU A CA 1
ATOM 579 C C . GLU A 1 77 ? -18.016 -6.121 0.327 1 98.44 77 GLU A C 1
ATOM 581 O O . GLU A 1 77 ? -17.844 -7.188 0.921 1 98.44 77 GLU A O 1
ATOM 586 N N . LYS A 1 78 ? -18.125 -4.922 0.964 1 97.38 78 LYS A N 1
ATOM 587 C CA . LYS A 1 78 ? -18.109 -4.789 2.418 1 97.38 78 LYS A CA 1
ATOM 588 C C . LYS A 1 78 ? -16.875 -5.48 3.016 1 97.38 78 LYS A C 1
ATOM 590 O O . LYS A 1 78 ? -17.016 -6.328 3.904 1 97.38 78 LYS A O 1
ATOM 595 N N . LEU A 1 79 ? -15.75 -5.07 2.52 1 98.44 79 LEU A N 1
ATOM 596 C CA . LEU A 1 79 ? -14.508 -5.734 2.91 1 98.44 79 LEU A CA 1
ATOM 597 C C . LEU A 1 79 ? -13.859 -5.023 4.094 1 98.44 79 LEU A C 1
ATOM 599 O O . LEU A 1 79 ? -12.758 -5.391 4.516 1 98.44 79 LEU A O 1
ATOM 603 N N . HIS A 1 80 ? -14.484 -3.965 4.633 1 98 80 HIS A N 1
ATOM 604 C CA . HIS A 1 80 ? -13.93 -3.213 5.754 1 98 80 HIS A CA 1
ATOM 605 C C . HIS A 1 80 ? -13.953 -4.039 7.035 1 98 80 HIS A C 1
ATOM 607 O O . HIS A 1 80 ? -14.852 -4.859 7.234 1 98 80 HIS A O 1
ATOM 613 N N . GLY A 1 81 ? -12.93 -3.848 7.852 1 97.12 81 GLY A N 1
ATOM 614 C CA . GLY A 1 81 ? -12.906 -4.449 9.18 1 97.12 81 GLY A CA 1
ATOM 615 C C . GLY A 1 81 ? -12.555 -5.926 9.156 1 97.12 81 GLY A C 1
ATOM 616 O O . GLY A 1 81 ? -12.68 -6.617 10.164 1 97.12 81 GLY A O 1
ATOM 617 N N . LEU A 1 82 ? -12.023 -6.43 8.07 1 97.62 82 LEU A N 1
ATOM 618 C CA . LEU A 1 82 ? -11.75 -7.859 7.953 1 97.62 82 LEU A CA 1
ATOM 619 C C . LEU A 1 82 ? -10.281 -8.156 8.25 1 97.62 82 LEU A C 1
ATOM 621 O O . LEU A 1 82 ? -9.859 -9.312 8.227 1 97.62 82 LEU A O 1
ATOM 625 N N . GLY A 1 83 ? -9.453 -7.133 8.445 1 96.88 83 GLY A N 1
ATOM 626 C CA . GLY A 1 83 ? -8.047 -7.316 8.789 1 96.88 83 GLY A CA 1
ATOM 627 C C . GLY A 1 83 ? -7.141 -7.348 7.578 1 96.88 83 GLY A C 1
ATOM 628 O O . GLY A 1 83 ? -5.953 -7.664 7.691 1 96.88 83 GLY A O 1
ATOM 629 N N . CYS A 1 84 ? -7.672 -7.105 6.426 1 98.06 84 CYS A N 1
ATOM 630 C CA . CYS A 1 84 ? -6.867 -6.984 5.215 1 98.06 84 CYS A CA 1
ATOM 631 C C . CYS A 1 84 ? -6.566 -5.523 4.898 1 98.06 84 CYS A C 1
ATOM 633 O O . CYS A 1 84 ? -7.457 -4.676 4.965 1 98.06 84 CYS A O 1
ATOM 635 N N . GLY A 1 85 ? -5.352 -5.262 4.555 1 97.88 85 GLY A N 1
ATOM 636 C CA . GLY A 1 85 ? -4.938 -3.902 4.254 1 97.88 85 GLY A CA 1
ATOM 637 C C . GLY A 1 85 ? -5.016 -3.568 2.777 1 97.88 85 GLY A C 1
ATOM 638 O O . GLY A 1 85 ? -5.5 -4.371 1.979 1 97.88 85 GLY A O 1
ATOM 639 N N . LEU A 1 86 ? -4.484 -2.406 2.521 1 98.38 86 LEU A N 1
ATOM 640 C CA . LEU A 1 86 ? -4.527 -1.822 1.185 1 98.38 86 LEU A CA 1
ATOM 641 C C . LEU A 1 86 ? -3.902 -2.764 0.16 1 98.38 86 LEU A C 1
ATOM 643 O O . LEU A 1 86 ? -4.504 -3.047 -0.878 1 98.38 86 LEU A O 1
ATOM 647 N N . VAL A 1 87 ? -2.756 -3.293 0.446 1 98.56 87 VAL A N 1
ATOM 648 C CA . VAL A 1 87 ? -2.041 -4.117 -0.523 1 98.56 87 VAL A CA 1
ATOM 649 C C . VAL A 1 87 ? -2.793 -5.43 -0.742 1 98.56 87 VAL A C 1
ATOM 651 O O . VAL A 1 87 ? -2.963 -5.871 -1.88 1 98.56 87 VAL A O 1
ATOM 654 N N . ASP A 1 88 ? -3.27 -6.008 0.347 1 98.75 88 ASP A N 1
ATOM 655 C CA . ASP A 1 88 ? -4.031 -7.25 0.25 1 98.75 88 ASP A CA 1
ATOM 656 C C . ASP A 1 88 ? -5.242 -7.082 -0.66 1 98.75 88 ASP A C 1
ATOM 658 O O . ASP A 1 88 ? -5.449 -7.879 -1.58 1 98.75 88 ASP A O 1
ATOM 662 N N . VAL A 1 89 ? -6.016 -6.066 -0.412 1 98.88 89 VAL A N 1
ATOM 663 C CA . VAL A 1 89 ? -7.246 -5.871 -1.168 1 98.88 89 VAL A CA 1
ATOM 664 C C . VAL A 1 89 ? -6.914 -5.5 -2.611 1 98.88 89 VAL A C 1
ATOM 666 O O . VAL A 1 89 ? -7.629 -5.887 -3.539 1 98.88 89 VAL A O 1
ATOM 669 N N . SER A 1 90 ? -5.855 -4.773 -2.84 1 98.94 90 SER A N 1
ATOM 670 C CA . SER A 1 90 ? -5.402 -4.449 -4.188 1 98.94 90 SER A CA 1
ATOM 671 C C . SER A 1 90 ? -5.035 -5.711 -4.969 1 98.94 90 SER A C 1
ATOM 673 O O . SER A 1 90 ? -5.367 -5.832 -6.148 1 98.94 90 SER A O 1
ATOM 675 N N . LEU A 1 91 ? -4.34 -6.602 -4.273 1 98.94 91 LEU A N 1
ATOM 676 C CA . LEU A 1 91 ? -3.975 -7.855 -4.922 1 98.94 91 LEU A CA 1
ATOM 677 C C . LEU A 1 91 ? -5.215 -8.672 -5.262 1 98.94 91 LEU A C 1
ATOM 679 O O . LEU A 1 91 ? -5.305 -9.25 -6.352 1 98.94 91 LEU A O 1
ATOM 683 N N . LEU A 1 92 ? -6.148 -8.703 -4.352 1 98.94 92 LEU A N 1
ATOM 684 C CA . LEU A 1 92 ? -7.391 -9.43 -4.602 1 98.94 92 LEU A CA 1
ATOM 685 C C . LEU A 1 92 ? -8.148 -8.812 -5.773 1 98.94 92 LEU A C 1
ATOM 687 O O . LEU A 1 92 ? -8.547 -9.523 -6.699 1 98.9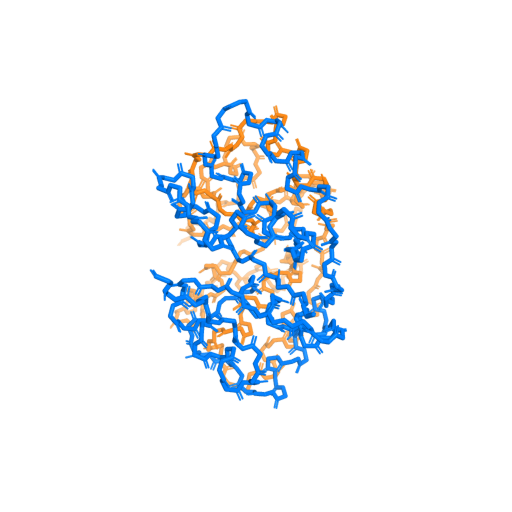4 92 LEU A O 1
ATOM 691 N N . ALA A 1 93 ? -8.32 -7.504 -5.77 1 98.94 93 ALA A N 1
ATOM 692 C CA . ALA A 1 93 ? -9.016 -6.809 -6.852 1 98.94 93 ALA A CA 1
ATOM 693 C C . ALA A 1 93 ? -8.312 -7.031 -8.188 1 98.94 93 ALA A C 1
ATOM 695 O O . ALA A 1 93 ? -8.969 -7.289 -9.203 1 98.94 93 ALA A O 1
ATOM 696 N N . SER A 1 94 ? -7.008 -6.941 -8.188 1 98.94 94 SER A N 1
ATOM 697 C CA . SER A 1 94 ? -6.227 -7.125 -9.406 1 98.94 94 SER A CA 1
ATOM 698 C C . SER A 1 94 ? -6.363 -8.547 -9.938 1 98.94 94 SER A C 1
ATOM 700 O O . SER A 1 94 ? -6.453 -8.758 -11.148 1 98.94 94 SER A O 1
ATOM 702 N N . THR A 1 95 ? -6.367 -9.484 -9.031 1 98.94 95 THR A N 1
ATOM 703 C CA . THR A 1 95 ? -6.582 -10.867 -9.438 1 98.94 95 THR A CA 1
ATOM 704 C C . THR A 1 95 ? -7.934 -11.016 -10.133 1 98.94 95 THR A C 1
ATOM 706 O O . THR A 1 95 ? -8.023 -11.633 -11.195 1 98.94 95 THR A O 1
ATOM 709 N N . LEU A 1 96 ? -8.938 -10.438 -9.586 1 98.88 96 LEU A N 1
ATOM 710 C CA . LEU A 1 96 ? -10.305 -10.594 -10.07 1 98.88 96 LEU A CA 1
ATOM 711 C C . LEU A 1 96 ? -10.469 -9.984 -11.461 1 98.88 96 LEU A C 1
ATOM 713 O O . LEU A 1 96 ? -11.297 -10.438 -12.25 1 98.88 96 LEU A O 1
ATOM 717 N N . ILE A 1 97 ? -9.633 -8.992 -11.797 1 98.81 97 ILE A N 1
ATOM 718 C CA . ILE A 1 97 ? -9.82 -8.344 -13.094 1 98.81 97 ILE A CA 1
ATOM 719 C C . ILE A 1 97 ? -8.812 -8.898 -14.094 1 98.81 97 ILE A C 1
ATOM 721 O O . ILE A 1 97 ? -8.758 -8.453 -15.242 1 98.81 97 ILE A O 1
ATOM 725 N N . THR A 1 98 ? -7.98 -9.781 -13.664 1 98.81 98 THR A N 1
ATOM 726 C CA . THR A 1 98 ? -7.07 -10.492 -14.555 1 98.81 98 THR A CA 1
ATOM 727 C C . THR A 1 98 ? -7.688 -11.812 -15.016 1 98.81 98 THR A C 1
ATOM 729 O O . THR A 1 98 ? -7.863 -12.734 -14.211 1 98.81 98 THR A O 1
ATOM 732 N N . PRO A 1 99 ? -8.016 -11.938 -16.234 1 98 99 PRO A N 1
ATOM 733 C CA . PRO A 1 99 ? -8.734 -13.125 -16.703 1 98 99 PRO A CA 1
ATOM 734 C C . PRO A 1 99 ? -8.016 -14.43 -16.375 1 98 99 PRO A C 1
ATOM 736 O O . PRO A 1 99 ? -6.855 -14.609 -16.75 1 98 99 PRO A O 1
ATOM 739 N N . GLY A 1 100 ? -8.734 -15.281 -15.602 1 97.44 100 GLY A N 1
ATOM 740 C CA . GLY A 1 100 ? -8.258 -16.625 -15.328 1 97.44 100 GLY A CA 1
ATOM 741 C C . GLY A 1 100 ? -7.223 -16.688 -14.227 1 97.44 100 GLY A C 1
ATOM 742 O O . GLY A 1 100 ? -6.652 -17.75 -13.961 1 97.44 100 GLY A O 1
ATOM 743 N N . ALA A 1 101 ? -6.992 -15.586 -13.578 1 98.75 101 ALA A N 1
ATOM 744 C CA . ALA A 1 101 ? -5.93 -15.547 -12.57 1 98.75 101 ALA A CA 1
ATOM 745 C C . ALA A 1 101 ? -6.422 -16.078 -11.227 1 98.75 101 ALA A C 1
ATOM 747 O O . ALA A 1 101 ? -7.609 -15.961 -10.906 1 98.75 101 ALA A O 1
ATOM 748 N N . ARG A 1 102 ? -5.496 -16.594 -10.469 1 98.88 102 ARG A N 1
ATOM 749 C CA . ARG A 1 102 ? -5.668 -16.969 -9.062 1 98.88 102 ARG A CA 1
ATOM 750 C C . ARG A 1 102 ? -4.695 -16.188 -8.172 1 98.88 102 ARG A C 1
ATOM 752 O O . ARG A 1 102 ? -3.76 -15.562 -8.672 1 98.88 102 ARG A O 1
ATOM 759 N N . LEU A 1 103 ? -4.996 -16.234 -6.91 1 98.94 103 LEU A N 1
ATOM 760 C CA . LEU A 1 103 ? -4.16 -15.547 -5.934 1 98.94 103 LEU A CA 1
ATOM 761 C C . LEU A 1 103 ? -3.539 -16.531 -4.953 1 98.94 103 LEU A C 1
ATOM 763 O O . LEU A 1 103 ? -4.246 -17.344 -4.352 1 98.94 103 LEU A O 1
ATOM 767 N N . TRP A 1 104 ? -2.213 -16.5 -4.84 1 98.88 104 TRP A N 1
ATOM 768 C CA . TRP A 1 104 ? -1.511 -17.328 -3.865 1 98.88 104 TRP A CA 1
ATOM 769 C C . TRP A 1 104 ? -0.921 -16.484 -2.75 1 98.88 104 TRP A C 1
ATOM 771 O O . TRP A 1 104 ? -0.084 -15.609 -3.002 1 98.88 104 TRP A O 1
ATOM 781 N N . THR A 1 105 ? -1.354 -16.703 -1.572 1 98.75 105 THR A N 1
ATOM 782 C CA . THR A 1 105 ? -0.885 -15.984 -0.394 1 98.75 105 THR A CA 1
ATOM 783 C C . THR A 1 105 ? -0.784 -16.922 0.808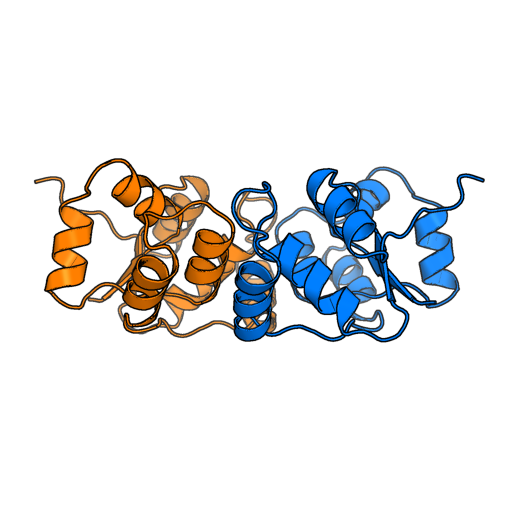 1 98.75 105 THR A C 1
ATOM 785 O O . THR A 1 105 ? -1.512 -17.922 0.893 1 98.75 105 THR A O 1
ATOM 788 N N . LEU A 1 106 ? 0.131 -16.625 1.686 1 97.81 106 LEU A N 1
ATOM 789 C CA . LEU A 1 106 ? 0.24 -17.359 2.938 1 97.81 106 LEU A CA 1
ATOM 790 C C . LEU A 1 106 ? -0.388 -16.578 4.086 1 97.81 106 LEU A C 1
ATOM 792 O O . LEU A 1 106 ? -0.443 -17.078 5.219 1 97.81 106 LEU A O 1
ATOM 796 N N . ASP A 1 107 ? -0.829 -15.32 3.822 1 97.88 107 ASP A N 1
ATOM 797 C CA . ASP A 1 107 ? -1.628 -14.578 4.793 1 97.88 107 ASP A CA 1
ATOM 798 C C . ASP A 1 107 ? -3.033 -15.164 4.91 1 97.88 107 ASP A C 1
ATOM 800 O O . ASP A 1 107 ? -3.781 -15.195 3.93 1 97.88 107 ASP A O 1
ATOM 804 N N . GLN A 1 108 ? -3.41 -15.492 6.051 1 98.12 108 GLN A N 1
ATOM 805 C CA . GLN A 1 108 ? -4.656 -16.234 6.246 1 98.12 108 GLN A CA 1
ATOM 806 C C . GLN A 1 108 ? -5.863 -15.352 5.926 1 98.12 108 GLN A C 1
ATOM 808 O O . GLN A 1 108 ? -6.848 -15.828 5.352 1 98.12 108 GLN A O 1
ATOM 813 N N . ARG A 1 109 ? -5.867 -14.164 6.352 1 98.38 109 ARG A N 1
ATOM 814 C CA . ARG A 1 109 ? -7.004 -13.281 6.113 1 98.38 109 ARG A CA 1
ATOM 815 C C . ARG A 1 109 ? -7.199 -13.031 4.621 1 98.38 109 ARG A C 1
ATOM 817 O O . ARG A 1 109 ? -8.328 -13.055 4.125 1 98.38 109 ARG A O 1
ATOM 824 N N . LEU A 1 110 ? -6.082 -12.797 3.924 1 98.69 110 LEU A N 1
ATOM 825 C CA . LEU A 1 110 ? -6.164 -12.625 2.479 1 98.69 110 LEU A CA 1
ATOM 826 C C . LEU A 1 110 ? -6.578 -13.922 1.794 1 98.69 110 LEU A C 1
ATOM 828 O O . LEU A 1 110 ? -7.34 -13.898 0.824 1 98.69 110 LEU A O 1
ATOM 832 N N . ASN A 1 111 ? -6.059 -15.016 2.271 1 98.69 111 ASN A N 1
ATOM 833 C CA . ASN A 1 111 ? -6.461 -16.297 1.719 1 98.69 111 ASN A CA 1
ATOM 834 C C . ASN A 1 111 ? -7.961 -16.547 1.885 1 98.69 111 ASN A C 1
ATOM 836 O O . ASN A 1 111 ? -8.625 -17.031 0.966 1 98.69 111 ASN A O 1
ATOM 840 N N . ASP A 1 112 ? -8.5 -16.219 3.041 1 98.62 112 ASP A N 1
ATOM 841 C CA . ASP A 1 112 ? -9.93 -16.359 3.279 1 98.62 112 ASP A CA 1
ATOM 842 C C . ASP A 1 112 ? -10.742 -15.57 2.256 1 98.62 112 ASP A C 1
ATOM 844 O O . ASP A 1 112 ? -11.75 -16.047 1.745 1 98.62 112 ASP A O 1
ATOM 848 N N . LEU A 1 113 ? -10.305 -14.391 1.966 1 98.81 113 LEU A N 1
ATOM 849 C CA . LEU A 1 113 ? -10.984 -13.57 0.967 1 98.81 113 LEU A CA 1
ATOM 850 C C . LEU A 1 113 ? -10.844 -14.18 -0.423 1 98.81 113 LEU A C 1
ATOM 852 O O . LEU A 1 113 ? -11.797 -14.172 -1.206 1 98.81 113 LEU A O 1
ATOM 856 N N . SER A 1 114 ? -9.633 -14.641 -0.744 1 98.88 114 SER A N 1
ATOM 857 C CA . SER A 1 114 ? -9.438 -15.242 -2.059 1 98.88 114 SER A CA 1
ATOM 858 C C . SER A 1 114 ? -10.344 -16.453 -2.252 1 98.88 114 SER A C 1
ATOM 860 O O . SER A 1 114 ? -10.805 -16.719 -3.363 1 98.88 114 SER A O 1
ATOM 862 N N . VAL A 1 115 ? -10.578 -17.188 -1.16 1 98.75 115 VAL A N 1
ATOM 863 C CA . VAL A 1 115 ? -11.508 -18.312 -1.203 1 98.75 115 VAL A CA 1
ATOM 864 C C . VAL A 1 115 ? -12.93 -17.812 -1.417 1 98.75 115 VAL A C 1
ATOM 866 O O . VAL A 1 115 ? -13.656 -18.328 -2.268 1 98.75 115 VAL A O 1
ATOM 869 N N . ARG A 1 116 ? -13.312 -16.844 -0.607 1 98.62 116 ARG A N 1
ATOM 870 C CA . ARG A 1 116 ? -14.633 -16.234 -0.724 1 98.62 116 ARG A CA 1
ATOM 871 C C . ARG A 1 116 ? -14.922 -15.812 -2.16 1 98.62 116 ARG A C 1
ATOM 873 O O . ARG A 1 116 ? -16.031 -15.984 -2.654 1 98.62 116 ARG A O 1
ATOM 880 N N . PHE A 1 117 ? -13.961 -15.336 -2.879 1 98.75 117 PHE A N 1
ATOM 881 C CA . PHE A 1 117 ? -14.148 -14.797 -4.223 1 98.75 117 PHE A CA 1
ATOM 882 C C . PHE A 1 117 ? -13.773 -15.828 -5.277 1 98.75 117 PHE A C 1
ATOM 884 O O . PHE A 1 117 ? -13.742 -15.523 -6.469 1 98.75 117 PHE A O 1
ATOM 891 N N . ARG A 1 118 ? -13.359 -17 -4.848 1 98.44 118 ARG A N 1
ATOM 892 C CA . ARG A 1 118 ? -13.125 -18.172 -5.691 1 98.44 118 ARG A CA 1
ATOM 893 C C . ARG A 1 118 ? -11.93 -17.969 -6.609 1 98.44 118 ARG A C 1
ATOM 895 O O . ARG A 1 118 ? -11.961 -18.344 -7.781 1 98.44 118 ARG A O 1
ATOM 902 N N . VAL A 1 119 ? -10.93 -17.375 -6 1 98.81 119 VAL A N 1
ATOM 903 C CA . VAL A 1 119 ? -9.734 -17.172 -6.809 1 98.81 119 VAL A CA 1
ATOM 904 C C . VAL A 1 119 ? -8.5 -17.656 -6.047 1 98.81 119 VAL A C 1
ATOM 906 O O . VAL A 1 119 ? -7.371 -17.328 -6.402 1 98.81 119 VAL A O 1
ATOM 909 N N . ALA A 1 120 ? -8.688 -18.422 -5.031 1 98.75 120 ALA A N 1
ATOM 910 C CA . ALA A 1 120 ? -7.562 -18.906 -4.238 1 98.75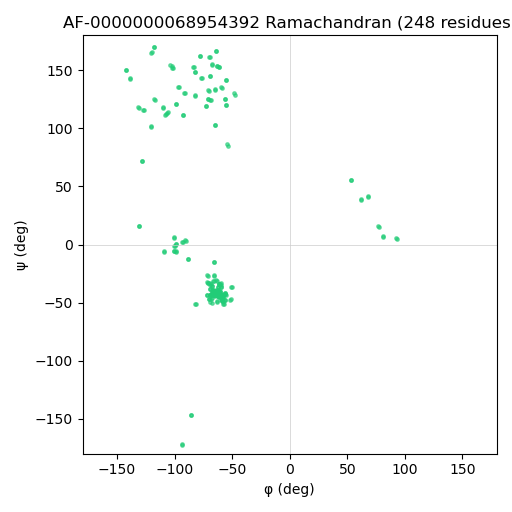 120 ALA A CA 1
ATOM 911 C C . ALA A 1 120 ? -6.746 -19.938 -5.02 1 98.75 120 ALA A C 1
ATOM 913 O O . ALA A 1 120 ? -7.309 -20.781 -5.715 1 98.75 120 ALA A O 1
ATOM 914 N N . HIS A 1 121 ? -5.465 -19.719 -4.977 1 98.25 121 HIS A N 1
ATOM 915 C CA . HIS A 1 121 ? -4.566 -20.75 -5.477 1 98.25 121 HIS A CA 1
ATOM 916 C C . HIS A 1 121 ? -4.133 -21.688 -4.355 1 98.25 121 HIS A C 1
ATOM 918 O O . HIS A 1 121 ? -3.689 -21.234 -3.297 1 98.25 121 HIS A O 1
ATOM 924 N N . ARG A 1 122 ? -4.227 -22.984 -4.535 1 88.25 122 ARG A N 1
ATOM 925 C CA . ARG A 1 122 ? -3.773 -24.016 -3.613 1 88.25 122 ARG A CA 1
ATOM 926 C C . ARG A 1 122 ? -2.732 -24.922 -4.27 1 88.25 122 ARG A C 1
ATOM 928 O O . ARG A 1 122 ? -3.074 -25.781 -5.078 1 88.25 122 ARG A O 1
ATOM 935 N N . PRO 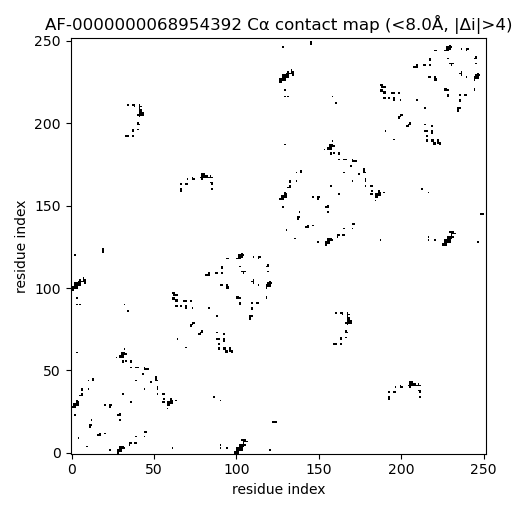A 1 123 ? -1.446 -24.562 -3.836 1 86.06 123 PRO A N 1
ATOM 936 C CA . PRO A 1 123 ? -0.443 -25.422 -4.473 1 86.06 123 PRO A CA 1
ATOM 937 C C . PRO A 1 123 ? -0.645 -26.891 -4.152 1 86.06 123 PRO A C 1
ATOM 939 O O . PRO A 1 123 ? -1.146 -27.234 -3.08 1 86.06 123 PRO A O 1
ATOM 942 N N . LYS A 1 124 ? -0.536 -27.75 -5.18 1 70.81 124 LYS A N 1
ATOM 943 C CA . LYS A 1 124 ? -0.626 -29.188 -4.977 1 70.81 124 LYS A CA 1
ATOM 944 C C . LYS A 1 124 ? 0.536 -29.703 -4.129 1 70.81 124 LYS A C 1
ATOM 946 O O . LYS A 1 124 ? 1.686 -29.312 -4.344 1 70.81 124 LYS A O 1
ATOM 951 N N . LEU A 1 125 ? 0.278 -30 -2.762 1 58.25 125 LEU A N 1
ATOM 952 C CA . LEU A 1 125 ? 1.308 -30.656 -1.967 1 58.25 125 LEU A CA 1
ATOM 953 C C . LEU A 1 125 ? 1.773 -31.938 -2.643 1 58.25 125 LEU A C 1
ATOM 955 O O . LEU A 1 125 ? 0.959 -32.812 -2.963 1 58.25 125 LEU A O 1
ATOM 959 N N . HIS A 1 126 ? 2.658 -31.828 -3.5 1 45.72 126 HIS A N 1
ATOM 960 C CA . HIS A 1 126 ? 3.133 -33.125 -3.922 1 45.72 126 HIS A CA 1
ATOM 961 C C . HIS A 1 126 ? 3.908 -33.844 -2.807 1 45.72 126 HIS A C 1
ATOM 963 O O . HIS A 1 126 ? 4.508 -33.156 -1.958 1 45.72 126 HIS A O 1
ATOM 969 N N . MET B 1 1 ? 2.734 26.125 5.008 1 88.69 1 MET B N 1
ATOM 970 C CA . MET B 1 1 ? 3.268 24.781 5.168 1 88.69 1 MET B CA 1
ATOM 971 C C . MET B 1 1 ? 2.139 23.75 5.27 1 88.69 1 MET B C 1
ATOM 973 O O . MET B 1 1 ? 1.163 23.969 5.988 1 88.69 1 MET B O 1
ATOM 977 N N . SER B 1 2 ? 2.078 22.766 4.434 1 97.75 2 SER B N 1
ATOM 978 C CA . SER B 1 2 ? 1.035 21.734 4.449 1 97.75 2 SER B CA 1
ATOM 979 C C . SER B 1 2 ? 1.555 20.422 5.023 1 97.75 2 SER B C 1
ATOM 981 O O . SER B 1 2 ? 2.764 20.188 5.039 1 97.75 2 SER B O 1
ATOM 983 N N . VAL B 1 3 ? 0.593 19.609 5.59 1 98.81 3 VAL B N 1
ATOM 984 C CA . VAL B 1 3 ? 0.988 18.406 6.316 1 98.81 3 VAL B CA 1
ATOM 985 C C . VAL B 1 3 ? 0.234 17.188 5.766 1 98.81 3 VAL B C 1
ATOM 987 O O . VAL B 1 3 ? -0.997 17.156 5.812 1 98.81 3 VAL B O 1
ATOM 990 N N . LEU B 1 4 ? 0.979 16.297 5.219 1 98.94 4 LEU B N 1
ATOM 991 C CA . LEU B 1 4 ? 0.411 14.992 4.871 1 98.94 4 LEU B CA 1
ATOM 992 C C . LEU B 1 4 ? 0.154 14.164 6.121 1 98.94 4 LEU B C 1
ATOM 994 O O . LEU B 1 4 ? 1.087 13.836 6.859 1 98.94 4 LEU B O 1
ATOM 998 N N . VAL B 1 5 ? -1.098 13.828 6.32 1 98.88 5 VAL B N 1
ATOM 999 C CA . VAL B 1 5 ? -1.506 13.156 7.547 1 98.88 5 VAL B CA 1
ATOM 1000 C C . VAL B 1 5 ? -1.613 11.648 7.301 1 98.88 5 VAL B C 1
ATOM 1002 O O . VAL B 1 5 ? -2.416 11.203 6.477 1 98.88 5 VAL B O 1
ATOM 1005 N N . ASP B 1 6 ? -0.868 10.867 8.023 1 98.69 6 ASP B N 1
ATOM 1006 C CA . ASP B 1 6 ? -0.791 9.414 7.902 1 98.69 6 ASP B CA 1
ATOM 1007 C C . ASP B 1 6 ? -1.993 8.742 8.562 1 98.69 6 ASP B C 1
ATOM 1009 O O . ASP B 1 6 ? -2.674 9.352 9.391 1 98.69 6 ASP B O 1
ATOM 1013 N N . THR B 1 7 ? -2.203 7.512 8.203 1 98.69 7 THR B N 1
ATOM 1014 C CA . THR B 1 7 ? -3.318 6.719 8.703 1 98.69 7 THR B CA 1
ATOM 1015 C C . THR B 1 7 ? -3.301 6.664 10.234 1 98.69 7 THR B C 1
ATOM 1017 O O . THR B 1 7 ? -4.352 6.754 10.875 1 98.69 7 THR B O 1
ATOM 1020 N N . SER B 1 8 ? -2.139 6.496 10.805 1 98.19 8 SER B N 1
ATOM 1021 C CA . SER B 1 8 ? -2.02 6.352 12.25 1 98.19 8 SER B CA 1
ATOM 1022 C C . SER B 1 8 ? -2.572 7.574 12.977 1 98.19 8 SER B C 1
ATOM 1024 O O . SER B 1 8 ? -3.18 7.445 14.047 1 98.19 8 SER B O 1
ATOM 1026 N N . VAL B 1 9 ? -2.398 8.727 12.453 1 98.5 9 VAL B N 1
ATOM 1027 C CA . VAL B 1 9 ? -2.873 9.969 13.07 1 98.5 9 VAL B CA 1
ATOM 1028 C C . VAL B 1 9 ? -4.395 10.047 12.961 1 98.5 9 VAL B C 1
ATOM 1030 O O . VAL B 1 9 ? -5.07 10.414 13.922 1 98.5 9 VAL B O 1
ATOM 1033 N N . TRP B 1 10 ? -4.957 9.711 11.812 1 98.75 10 TRP B N 1
ATOM 1034 C CA . TRP B 1 10 ? -6.402 9.695 11.625 1 98.75 10 TRP B CA 1
ATOM 1035 C C . TRP B 1 10 ? -7.074 8.734 12.594 1 98.75 10 TRP B C 1
ATOM 1037 O O . TRP B 1 10 ? -8.07 9.078 13.234 1 98.75 10 TRP B O 1
ATOM 1047 N N . VAL B 1 11 ? -6.535 7.535 12.695 1 98.19 11 VAL B N 1
ATOM 1048 C CA . VAL B 1 11 ? -7.113 6.512 13.562 1 98.19 11 VAL B CA 1
ATOM 1049 C C . VAL B 1 11 ? -7.09 6.988 15.008 1 98.19 11 VAL B C 1
ATOM 1051 O O . VAL B 1 11 ? -8.07 6.82 15.742 1 98.19 11 VAL B O 1
ATOM 1054 N N . ASP B 1 12 ? -5.988 7.551 15.383 1 97.56 12 ASP B N 1
ATOM 1055 C CA . ASP B 1 12 ? -5.895 8.117 16.734 1 97.56 12 ASP B CA 1
ATOM 1056 C C . ASP B 1 12 ? -6.965 9.188 16.953 1 97.56 12 ASP B C 1
ATOM 1058 O O . ASP B 1 12 ? -7.605 9.227 18 1 97.56 12 ASP B O 1
ATOM 1062 N N . HIS B 1 13 ? -7.141 10.031 15.977 1 98.12 13 HIS B N 1
ATOM 1063 C CA . HIS B 1 13 ? -8.133 11.102 16.031 1 98.12 13 HIS B CA 1
ATOM 1064 C C . HIS B 1 13 ? -9.539 10.539 16.156 1 98.12 13 HIS B C 1
ATOM 1066 O O . HIS B 1 13 ? -10.383 11.102 16.859 1 98.12 13 HIS B O 1
ATOM 1072 N N . PHE B 1 14 ? -9.859 9.391 15.406 1 97.81 14 PHE B N 1
ATOM 1073 C CA . PHE B 1 14 ? -11.18 8.773 15.438 1 97.81 14 PHE B CA 1
ATOM 1074 C C . PHE B 1 14 ? -11.5 8.25 16.828 1 97.81 14 PHE B C 1
ATOM 1076 O O . PHE B 1 14 ? -12.664 8.203 17.234 1 97.81 14 PHE B O 1
ATOM 1083 N N . LYS B 1 15 ? -10.5 7.84 17.531 1 96.75 15 LYS B N 1
ATOM 1084 C CA . LYS B 1 15 ? -10.688 7.316 18.891 1 96.75 15 LYS B CA 1
ATOM 1085 C C . LYS B 1 15 ? -10.797 8.445 19.906 1 96.75 15 LYS B C 1
ATOM 1087 O O . LYS B 1 15 ? -11.664 8.43 20.781 1 96.75 15 LYS B O 1
ATOM 1092 N N . ASN B 1 16 ? -9.789 9.297 19.781 1 95.06 16 ASN B N 1
ATOM 1093 C CA . ASN B 1 16 ? -9.703 10.477 20.641 1 95.06 16 ASN B CA 1
ATOM 1094 C C . ASN B 1 16 ? -9.43 11.742 19.828 1 95.06 16 ASN B C 1
ATOM 1096 O O . ASN B 1 16 ? -8.359 11.891 19.234 1 95.06 16 ASN B O 1
ATOM 1100 N N . ARG B 1 17 ? -10.359 12.562 19.938 1 95.69 17 ARG B N 1
ATOM 1101 C CA . ARG B 1 17 ? -10.234 13.797 19.172 1 95.69 17 ARG B CA 1
ATOM 1102 C C . ARG B 1 17 ? -8.852 14.414 19.344 1 95.69 17 ARG B C 1
ATOM 1104 O O . ARG B 1 17 ? -8.375 14.57 20.469 1 95.69 17 ARG B O 1
ATOM 1111 N N . ASN B 1 18 ? -8.234 14.719 18.266 1 96.12 18 ASN B N 1
ATOM 1112 C CA . ASN B 1 18 ? -6.914 15.336 18.234 1 96.12 18 ASN B CA 1
ATOM 1113 C C . ASN B 1 18 ? -6.988 16.797 17.812 1 96.12 18 ASN B C 1
ATOM 1115 O O . ASN B 1 18 ? -7.199 17.094 16.641 1 96.12 18 ASN B O 1
ATOM 1119 N N . ASP B 1 19 ? -6.695 17.734 18.703 1 96.62 19 ASP B N 1
ATOM 1120 C CA . ASP B 1 19 ? -6.883 19.156 18.453 1 96.62 19 ASP B CA 1
ATOM 1121 C C . ASP B 1 19 ? -5.863 19.688 17.453 1 96.62 19 ASP B C 1
ATOM 1123 O O . ASP B 1 19 ? -6.16 20.609 16.672 1 96.62 19 ASP B O 1
ATOM 1127 N N . ALA B 1 20 ? -4.723 19.125 17.484 1 97.25 20 ALA B N 1
ATOM 1128 C CA . ALA B 1 20 ? -3.715 19.531 16.5 1 97.25 20 ALA B CA 1
ATOM 1129 C C . ALA B 1 20 ? -4.168 19.203 15.078 1 97.25 20 ALA B C 1
ATOM 1131 O O . ALA B 1 20 ? -3.967 20.016 14.164 1 97.25 20 ALA B O 1
ATOM 1132 N N . LEU B 1 21 ? -4.734 18.062 14.898 1 98.12 21 LEU B N 1
ATOM 1133 C CA . LEU B 1 21 ? -5.262 17.719 13.578 1 98.12 21 LEU B CA 1
ATOM 1134 C C . LEU B 1 21 ? -6.426 18.625 13.211 1 98.12 21 LEU B C 1
ATOM 1136 O O . LEU B 1 21 ? -6.516 19.094 12.07 1 98.12 21 LEU B O 1
ATOM 1140 N N . VAL B 1 22 ? -7.32 18.875 14.117 1 97.69 22 VAL B N 1
ATOM 1141 C CA . VAL B 1 22 ? -8.453 19.766 13.875 1 97.69 22 VAL B CA 1
ATOM 1142 C C . VAL B 1 22 ? -7.957 21.125 13.398 1 97.69 22 VAL B C 1
ATOM 1144 O O . VAL B 1 22 ? -8.523 21.719 12.477 1 97.69 22 VAL B O 1
ATOM 1147 N N . SER B 1 23 ? -6.938 21.578 14.062 1 97.19 23 SER B N 1
ATOM 1148 C CA . SER B 1 23 ? -6.375 22.875 13.68 1 97.19 23 SER B CA 1
ATOM 1149 C C . SER B 1 23 ? -5.898 22.859 12.227 1 97.19 23 SER B C 1
ATOM 1151 O O . SER B 1 23 ? -6.113 23.812 11.492 1 97.19 23 SER B O 1
ATOM 1153 N N . LEU B 1 24 ? -5.207 21.797 11.797 1 98 24 LEU B N 1
ATOM 1154 C CA . LEU B 1 24 ? -4.762 21.656 10.414 1 98 24 LEU B CA 1
ATOM 1155 C C . LEU B 1 24 ? -5.949 21.641 9.453 1 98 24 LEU B C 1
ATOM 1157 O O . LEU B 1 24 ? -5.891 22.25 8.383 1 98 24 LEU B O 1
ATOM 1161 N N . LEU B 1 25 ? -6.996 20.969 9.828 1 97.88 25 LEU B N 1
ATOM 1162 C CA . LEU B 1 25 ? -8.18 20.828 8.992 1 97.88 25 LEU B CA 1
ATOM 1163 C C . LEU B 1 25 ? -8.867 22.172 8.805 1 97.88 25 LEU B C 1
ATOM 1165 O O . LEU B 1 25 ? -9.219 22.547 7.68 1 97.88 25 LEU B O 1
ATOM 1169 N N . VAL B 1 26 ? -8.977 22.891 9.828 1 97 26 VAL B N 1
ATOM 1170 C CA . VAL B 1 26 ? -9.688 24.156 9.812 1 97 26 VAL B CA 1
ATOM 1171 C C . VAL B 1 26 ? -8.891 25.188 9.016 1 97 26 VAL B C 1
ATOM 1173 O O . VAL B 1 26 ? -9.461 26.031 8.32 1 97 26 VAL B O 1
ATOM 1176 N N . SER B 1 27 ? -7.625 25.094 9.07 1 97.06 27 SER B N 1
ATOM 1177 C CA . SER B 1 27 ? -6.773 26.047 8.367 1 97.06 27 SER B CA 1
ATOM 1178 C C . SER B 1 27 ? -6.453 25.562 6.957 1 97.06 27 SER B C 1
ATOM 1180 O O . SER B 1 27 ? -5.617 26.156 6.266 1 97.06 27 SER B O 1
ATOM 1182 N N . ASP B 1 28 ? -6.996 24.453 6.504 1 97.38 28 ASP B N 1
ATOM 1183 C CA . ASP B 1 28 ? -6.832 23.891 5.172 1 97.38 28 ASP B CA 1
ATOM 1184 C C . ASP B 1 28 ? -5.367 23.547 4.898 1 97.38 28 ASP B C 1
ATOM 1186 O O . ASP B 1 28 ? -4.855 23.797 3.809 1 97.38 28 ASP B O 1
ATOM 1190 N N . GLN B 1 29 ? -4.754 23.031 5.949 1 98.12 29 GLN B N 1
ATOM 1191 C CA . GLN B 1 29 ? -3.332 22.719 5.836 1 98.12 29 GLN B CA 1
ATOM 1192 C C . GLN B 1 29 ? -3.104 21.219 5.816 1 98.12 29 GLN B C 1
ATOM 1194 O O . GLN B 1 29 ? -1.988 20.75 5.566 1 98.12 29 GLN B O 1
ATOM 1199 N N . ALA B 1 30 ? -4.125 20.453 6.016 1 98.75 30 ALA B N 1
ATOM 1200 C CA . ALA B 1 30 ? -4.004 19 5.984 1 98.75 30 ALA B CA 1
ATOM 1201 C C . ALA B 1 30 ? -4.055 18.469 4.551 1 98.75 30 ALA B C 1
ATOM 1203 O O . ALA B 1 30 ? -4.965 18.812 3.791 1 98.75 30 ALA B O 1
ATOM 1204 N N . LEU B 1 31 ? -3.068 17.688 4.254 1 98.88 31 LEU B N 1
ATOM 1205 C CA . LEU B 1 31 ? -3.061 16.984 2.973 1 98.88 31 LEU B CA 1
ATOM 1206 C C . LEU B 1 31 ? -3.484 15.523 3.146 1 98.88 31 LEU B C 1
ATOM 1208 O O . LEU B 1 31 ? -3.289 14.938 4.215 1 98.88 31 LEU B O 1
ATOM 1212 N N . THR B 1 32 ? -4.043 15 2.102 1 98.88 32 THR B N 1
ATOM 1213 C CA . THR B 1 32 ? -4.375 13.578 2.074 1 98.88 32 THR B CA 1
ATOM 1214 C C . THR B 1 32 ? -3.611 12.859 0.964 1 98.88 32 THR B C 1
ATOM 1216 O O . THR B 1 32 ? -2.857 13.492 0.218 1 98.88 32 THR B O 1
ATOM 1219 N N . HIS B 1 33 ? -3.645 11.609 0.942 1 98.88 33 HIS B N 1
ATOM 1220 C CA . HIS B 1 33 ? -3.102 10.688 -0.049 1 98.88 33 HIS B CA 1
ATOM 1221 C C . HIS B 1 33 ? -4.07 9.547 -0.325 1 98.88 33 HIS B C 1
ATOM 1223 O O . HIS B 1 33 ? -4.688 9.016 0.6 1 98.88 33 HIS B O 1
ATOM 1229 N N . PRO B 1 34 ? -4.16 9.102 -1.531 1 98.62 34 PRO B N 1
ATOM 1230 C CA . PRO B 1 34 ? -5.117 8.039 -1.834 1 98.62 34 PRO B CA 1
ATOM 1231 C C . PRO B 1 34 ? -4.836 6.75 -1.058 1 98.62 34 PRO B C 1
ATOM 1233 O O . PRO B 1 34 ? -5.77 6.051 -0.654 1 98.62 34 PRO B O 1
ATOM 1236 N N . MET B 1 35 ? -3.613 6.445 -0.804 1 98.88 35 MET B N 1
ATOM 1237 C CA . MET B 1 35 ? -3.277 5.234 -0.061 1 98.88 35 MET B CA 1
ATOM 1238 C C . MET B 1 35 ? -3.752 5.332 1.385 1 98.88 35 MET B C 1
ATOM 1240 O O . MET B 1 35 ? -4.141 4.328 1.984 1 98.88 35 MET B O 1
ATOM 1244 N N . VAL B 1 36 ? -3.686 6.52 1.955 1 98.88 36 VAL B N 1
ATOM 1245 C CA . VAL B 1 36 ? -4.207 6.73 3.303 1 98.88 36 VAL B CA 1
ATOM 1246 C C . VAL B 1 36 ? -5.715 6.492 3.316 1 98.88 36 VAL B C 1
ATOM 1248 O O . VAL B 1 36 ? -6.234 5.824 4.215 1 98.88 36 VAL B O 1
ATOM 1251 N N . LEU B 1 37 ? -6.371 6.996 2.293 1 98.62 37 LEU B N 1
ATOM 1252 C CA . LEU B 1 37 ? -7.82 6.84 2.201 1 98.62 37 LEU B CA 1
ATOM 1253 C C . LEU B 1 37 ? -8.203 5.367 2.1 1 98.62 37 LEU B C 1
ATOM 1255 O O . LEU B 1 37 ? -9.125 4.914 2.775 1 98.62 37 LEU B O 1
ATOM 1259 N N . VAL B 1 38 ? -7.496 4.613 1.271 1 98.81 38 VAL B N 1
ATOM 1260 C CA . VAL B 1 38 ? -7.801 3.195 1.097 1 98.81 38 VAL B CA 1
ATOM 1261 C C . VAL B 1 38 ? -7.508 2.441 2.391 1 98.81 38 VAL B C 1
ATOM 1263 O O . VAL B 1 38 ? -8.266 1.543 2.777 1 98.81 38 VAL B O 1
ATOM 1266 N N . GLU B 1 39 ? -6.402 2.791 3.064 1 98.69 39 GLU B N 1
ATOM 1267 C CA . GLU B 1 39 ? -6.117 2.172 4.355 1 98.69 39 GLU B CA 1
ATOM 1268 C C . GLU B 1 39 ? -7.25 2.416 5.348 1 98.69 39 GLU B C 1
ATOM 1270 O O . GLU B 1 39 ? -7.672 1.498 6.051 1 98.69 39 GLU B O 1
ATOM 1275 N N . LEU B 1 40 ? -7.715 3.635 5.418 1 98.62 40 LEU B N 1
ATOM 1276 C CA . LEU B 1 40 ? -8.82 3.957 6.312 1 98.62 40 LEU B CA 1
ATOM 1277 C C . LEU B 1 40 ? -10.078 3.193 5.914 1 98.62 40 LEU B C 1
ATOM 1279 O O . LEU B 1 40 ? -10.844 2.752 6.777 1 98.62 40 LEU B O 1
ATOM 1283 N N . ALA B 1 41 ? -10.281 3.027 4.613 1 98.62 41 ALA B N 1
ATOM 1284 C CA . ALA B 1 41 ? -11.445 2.312 4.105 1 98.62 41 ALA B CA 1
ATOM 1285 C C . ALA B 1 41 ? -11.391 0.836 4.492 1 98.62 41 ALA B C 1
ATOM 1287 O O . ALA B 1 41 ? -12.43 0.199 4.676 1 98.62 41 ALA B O 1
ATOM 1288 N N . CYS B 1 42 ? -10.234 0.277 4.594 1 98.62 42 CYS B N 1
ATOM 1289 C CA . CYS B 1 42 ? -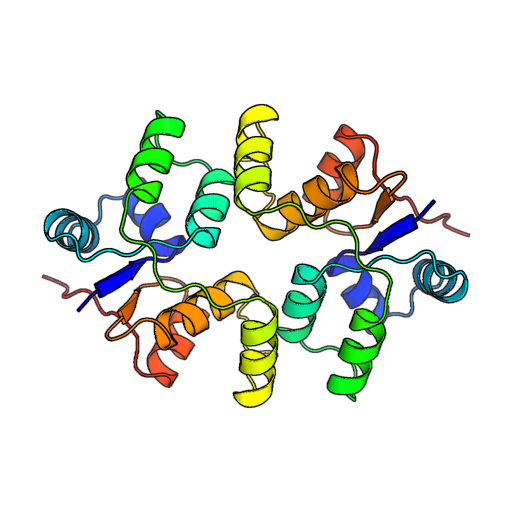10.062 -1.115 4.996 1 98.62 42 CYS B CA 1
ATOM 1290 C C . CYS B 1 42 ? -10.383 -1.297 6.477 1 98.62 42 CYS B C 1
ATOM 1292 O O . CYS B 1 42 ? -10.688 -2.408 6.918 1 98.62 42 CYS B O 1
ATOM 1294 N N . GLY B 1 43 ? -10.211 -0.227 7.23 1 97.81 43 GLY B N 1
ATOM 1295 C CA . GLY B 1 43 ? -10.484 -0.281 8.656 1 97.81 43 GLY B CA 1
ATOM 1296 C C . GLY B 1 43 ? -11.938 -0.022 9 1 97.81 43 GLY B C 1
ATOM 1297 O O . GLY B 1 43 ? -12.836 -0.532 8.328 1 97.81 43 GLY B O 1
ATOM 1298 N N . THR B 1 44 ? -12.086 0.628 10.188 1 96.19 44 THR B N 1
ATOM 1299 C CA . THR B 1 44 ? -13.43 0.959 10.648 1 96.19 44 THR B CA 1
ATOM 1300 C C . THR B 1 44 ? -13.523 2.434 11.023 1 96.19 44 THR B C 1
ATOM 1302 O O . THR B 1 44 ? -13.641 2.773 12.203 1 96.19 44 THR B O 1
ATOM 1305 N N . PRO B 1 45 ? -13.5 3.293 10.031 1 96.44 45 PRO B N 1
ATOM 1306 C CA . PRO B 1 45 ? -13.68 4.715 10.344 1 96.44 45 PRO B CA 1
ATOM 1307 C C . PRO B 1 45 ? -15.055 5.016 10.93 1 96.44 45 PRO B C 1
ATOM 1309 O O . PRO B 1 45 ? -15.961 4.18 10.859 1 96.44 45 PRO B O 1
ATOM 1312 N N . PRO B 1 46 ? -15.219 6.23 11.508 1 96.75 46 PRO B N 1
ATOM 1313 C CA . PRO B 1 46 ? -16.484 6.57 12.156 1 96.75 46 PRO B CA 1
ATOM 1314 C C . PRO B 1 46 ? -17.672 6.555 11.18 1 96.75 46 PRO B C 1
ATOM 1316 O O . PRO B 1 46 ? -17.516 6.922 10.016 1 96.75 46 PRO B O 1
ATOM 1319 N N . ALA B 1 47 ? -18.781 6.297 11.727 1 95.31 47 ALA B N 1
ATOM 1320 C CA . ALA B 1 47 ? -20.016 6.352 10.953 1 95.31 47 ALA B CA 1
ATOM 1321 C C . ALA B 1 47 ? -20.531 7.785 10.844 1 95.31 47 ALA B C 1
ATOM 1323 O O . ALA B 1 47 ? -20.406 8.57 11.781 1 95.31 47 ALA B O 1
ATOM 1324 N N . PRO B 1 48 ? -21.203 8.062 9.703 1 97.06 48 PRO B N 1
ATOM 1325 C CA . PRO B 1 48 ? -21.328 7.258 8.484 1 97.06 48 PRO B CA 1
ATOM 1326 C C . PRO B 1 48 ? -20.031 7.148 7.707 1 97.06 48 PRO B C 1
ATOM 1328 O O . PRO B 1 48 ? -19.453 8.164 7.312 1 97.06 48 PRO B O 1
ATOM 1331 N N . ARG B 1 49 ? -19.609 5.949 7.461 1 96.12 49 ARG B N 1
ATOM 1332 C CA . ARG B 1 49 ? -18.328 5.602 6.852 1 96.12 49 ARG B CA 1
ATOM 1333 C C . ARG B 1 49 ? -18.109 6.375 5.555 1 96.12 49 ARG B C 1
ATOM 1335 O O . ARG B 1 49 ? -17.047 6.965 5.352 1 96.12 49 ARG B O 1
ATOM 1342 N N . ALA B 1 50 ? -19.109 6.398 4.73 1 95.56 50 ALA B N 1
ATOM 1343 C CA . ALA B 1 50 ? -19.031 7.078 3.441 1 95.56 50 ALA B CA 1
ATOM 1344 C C . ALA B 1 50 ? -18.75 8.57 3.623 1 95.56 50 ALA B C 1
ATOM 1346 O O . ALA B 1 50 ? -17.984 9.156 2.863 1 95.56 50 ALA B O 1
ATOM 1347 N N . ARG B 1 51 ? -19.375 9.156 4.586 1 97.31 51 ARG B N 1
ATOM 1348 C CA . ARG B 1 51 ? -19.172 10.578 4.852 1 97.31 51 ARG B CA 1
ATOM 1349 C C . ARG B 1 51 ? -17.75 10.844 5.359 1 97.31 51 ARG B C 1
ATOM 1351 O O . ARG B 1 51 ? -17.094 11.789 4.914 1 97.31 51 ARG B O 1
ATOM 1358 N N . THR B 1 52 ? -17.312 10.023 6.309 1 98 52 THR B N 1
ATOM 1359 C CA . THR B 1 52 ? -15.977 10.188 6.867 1 98 52 THR B CA 1
ATOM 1360 C C . THR B 1 52 ? -14.922 10.086 5.773 1 98 52 THR B C 1
ATOM 1362 O O . THR B 1 52 ? -14.07 10.977 5.645 1 98 52 THR B O 1
ATOM 1365 N N . LEU B 1 53 ? -15.016 9.086 4.98 1 98.5 53 LEU B N 1
ATOM 1366 C CA . LEU B 1 53 ? -14.047 8.883 3.902 1 98.5 53 LEU B CA 1
ATOM 1367 C C . LEU B 1 53 ? -14.172 9.977 2.846 1 98.5 53 LEU B C 1
ATOM 1369 O O . LEU B 1 53 ? -13.172 10.445 2.309 1 98.5 53 LEU B O 1
ATOM 1373 N N . GLY B 1 54 ? -15.406 10.336 2.541 1 98.25 54 GLY B N 1
ATOM 1374 C CA . GLY B 1 54 ? -15.633 11.43 1.608 1 98.25 54 GLY B CA 1
ATOM 1375 C C . GLY B 1 54 ? -15 12.734 2.051 1 98.25 54 GLY B C 1
ATOM 1376 O O . GLY B 1 54 ? -14.367 13.422 1.248 1 98.25 54 GLY B O 1
ATOM 1377 N N . ASP B 1 55 ? -15.148 13.109 3.326 1 98.06 55 ASP B N 1
ATOM 1378 C CA . ASP B 1 55 ? -14.586 14.336 3.877 1 98.06 55 ASP B CA 1
ATOM 1379 C C . ASP B 1 55 ? -13.062 14.328 3.775 1 98.06 55 ASP B C 1
ATOM 1381 O O . ASP B 1 55 ? -12.453 15.328 3.377 1 98.06 55 ASP B O 1
ATOM 1385 N N . ILE B 1 56 ? -12.469 13.234 4.082 1 98.56 56 ILE B N 1
ATOM 1386 C CA . ILE B 1 56 ? -11.016 13.133 4.023 1 98.56 56 ILE B CA 1
ATOM 1387 C C . ILE B 1 56 ? -10.555 13.172 2.566 1 98.56 56 ILE B C 1
ATOM 1389 O O . ILE B 1 56 ? -9.531 13.773 2.246 1 98.56 56 ILE B O 1
ATOM 1393 N N . GLY B 1 57 ? -11.336 12.531 1.713 1 98.31 57 GLY B N 1
ATOM 1394 C CA . GLY B 1 57 ? -11.023 12.5 0.292 1 98.31 57 GLY B CA 1
ATOM 1395 C C . GLY B 1 57 ? -11.117 13.859 -0.368 1 98.31 57 GLY B C 1
ATOM 1396 O O . GLY B 1 57 ? -10.609 14.055 -1.475 1 98.31 57 GLY B O 1
ATOM 1397 N N . LEU B 1 58 ? -11.758 14.859 0.301 1 97.94 58 LEU B N 1
ATOM 1398 C CA . LEU B 1 58 ? -11.93 16.203 -0.248 1 97.94 58 LEU B CA 1
ATOM 1399 C C . LEU B 1 58 ? -10.742 17.094 0.093 1 97.94 58 LEU B C 1
ATOM 1401 O O . LEU B 1 58 ? -10.586 18.172 -0.475 1 97.94 58 LEU B O 1
ATOM 1405 N N . LEU B 1 59 ? -9.906 16.625 1.003 1 98.69 59 LEU B N 1
ATOM 1406 C CA . LEU B 1 59 ? -8.711 17.375 1.326 1 98.69 59 LEU B CA 1
ATOM 1407 C C . LEU B 1 59 ? -7.793 17.484 0.113 1 98.69 59 LEU B C 1
ATOM 1409 O O . LEU B 1 59 ? -7.863 16.672 -0.802 1 98.69 59 LEU B O 1
ATOM 1413 N N . GLN B 1 60 ? -6.973 18.594 0.114 1 98.31 60 GLN B N 1
ATOM 1414 C CA . GLN B 1 60 ? -5.965 18.703 -0.934 1 98.31 60 GLN B CA 1
ATOM 1415 C C . GLN B 1 60 ? -5.051 17.484 -0.948 1 98.31 60 GLN B C 1
ATOM 1417 O O . GLN B 1 60 ? -4.52 17.094 0.091 1 98.31 60 GLN B O 1
ATOM 1422 N N . PRO B 1 61 ? -4.93 16.828 -2.1 1 98.56 61 PRO B N 1
ATOM 1423 C CA . PRO B 1 61 ? -4.012 15.688 -2.154 1 98.56 61 PRO B CA 1
ATOM 1424 C C . PRO B 1 61 ? -2.547 16.109 -2.248 1 98.56 61 PRO B C 1
ATOM 1426 O O . PRO B 1 61 ? -2.23 17.094 -2.916 1 98.56 61 PRO B O 1
ATOM 1429 N N . ALA B 1 62 ? -1.722 15.375 -1.601 1 98.81 62 ALA B N 1
ATOM 1430 C CA . ALA B 1 62 ? -0.292 15.5 -1.877 1 98.81 62 ALA B CA 1
ATOM 1431 C C . ALA B 1 62 ? 0.038 15 -3.281 1 98.81 62 ALA B C 1
ATOM 1433 O O . ALA B 1 62 ? -0.733 14.242 -3.877 1 98.81 62 ALA B O 1
ATOM 1434 N N . ARG B 1 63 ? 1.178 15.562 -3.793 1 98.75 63 ARG B N 1
ATOM 1435 C CA . ARG B 1 63 ? 1.709 14.883 -4.969 1 98.75 63 ARG B CA 1
ATOM 1436 C C . ARG B 1 63 ? 1.953 13.406 -4.688 1 98.75 63 ARG B C 1
ATOM 1438 O O . ARG B 1 63 ? 2.334 13.039 -3.572 1 98.75 63 ARG B O 1
ATOM 1445 N N . GLN B 1 64 ? 1.661 12.586 -5.691 1 98.75 64 GLN B N 1
ATOM 1446 C CA . GLN B 1 64 ? 1.777 11.141 -5.504 1 98.75 64 GLN B CA 1
ATOM 1447 C C . GLN B 1 64 ? 2.998 10.586 -6.23 1 98.75 64 GLN B C 1
ATOM 1449 O O . GLN B 1 64 ? 3.096 10.688 -7.457 1 98.75 64 GLN B O 1
ATOM 1454 N N . ALA B 1 65 ? 3.92 10.125 -5.457 1 98.81 65 ALA B N 1
ATOM 1455 C CA . ALA B 1 65 ? 5.008 9.367 -6.066 1 98.81 65 ALA B CA 1
ATOM 1456 C C . ALA B 1 65 ? 4.496 8.07 -6.684 1 98.81 65 ALA B C 1
ATOM 1458 O O . ALA B 1 65 ? 3.711 7.348 -6.062 1 98.81 65 ALA B O 1
ATOM 1459 N N . SER B 1 66 ? 4.922 7.789 -7.914 1 98.44 66 SER B N 1
ATOM 1460 C CA . SER B 1 66 ? 4.578 6.516 -8.539 1 98.44 66 SER B CA 1
ATOM 1461 C C . SER B 1 66 ? 5.297 5.355 -7.855 1 98.44 66 SER B C 1
ATOM 1463 O O . SER B 1 66 ? 6.289 5.559 -7.156 1 98.44 66 SER B O 1
ATOM 1465 N N . LEU B 1 67 ? 4.777 4.148 -8.078 1 98.38 67 LEU B N 1
ATOM 1466 C CA . LEU B 1 67 ? 5.441 2.988 -7.496 1 98.38 67 LEU B CA 1
ATOM 1467 C C . LEU B 1 67 ? 6.863 2.852 -8.039 1 98.38 67 LEU B C 1
ATOM 1469 O O . LEU B 1 67 ? 7.766 2.41 -7.32 1 98.38 67 LEU B O 1
ATOM 1473 N N . ALA B 1 68 ? 7.027 3.236 -9.297 1 97.81 68 ALA B N 1
ATOM 1474 C CA . ALA B 1 68 ? 8.375 3.215 -9.867 1 97.81 68 ALA B CA 1
ATOM 1475 C C . ALA B 1 68 ? 9.289 4.203 -9.148 1 97.81 68 ALA B C 1
ATOM 1477 O O . ALA B 1 68 ? 10.453 3.895 -8.883 1 97.81 68 ALA B O 1
ATOM 1478 N N . GLU B 1 69 ? 8.836 5.383 -8.844 1 98.69 69 GLU B N 1
ATOM 1479 C CA . GLU B 1 69 ? 9.602 6.379 -8.094 1 98.69 69 GLU B CA 1
ATOM 1480 C C . GLU B 1 69 ? 9.891 5.898 -6.676 1 98.69 69 GLU B C 1
ATOM 1482 O O . GLU B 1 69 ? 10.977 6.141 -6.141 1 98.69 69 GLU B O 1
ATOM 1487 N N . VAL B 1 70 ? 8.938 5.25 -6.07 1 98.88 70 VAL B N 1
ATOM 1488 C CA . VAL B 1 70 ? 9.109 4.711 -4.723 1 98.88 70 VAL B CA 1
ATOM 1489 C C . VAL B 1 70 ? 10.195 3.637 -4.734 1 98.88 70 VAL B C 1
ATOM 1491 O O . VAL B 1 70 ? 11.055 3.605 -3.852 1 98.88 70 VAL B O 1
ATOM 1494 N N . MET B 1 71 ? 10.148 2.803 -5.781 1 98.31 71 MET B N 1
ATOM 1495 C CA . MET B 1 71 ? 11.172 1.776 -5.945 1 98.31 71 MET B CA 1
ATOM 1496 C C . MET B 1 71 ? 12.562 2.402 -6.043 1 98.31 71 MET B C 1
ATOM 1498 O O . MET B 1 71 ? 13.492 1.958 -5.375 1 98.31 71 MET B O 1
ATOM 1502 N N . ALA B 1 72 ? 12.648 3.385 -6.848 1 98.19 72 ALA B N 1
ATOM 1503 C CA . ALA B 1 72 ? 13.922 4.082 -7.012 1 98.19 72 ALA B CA 1
ATOM 1504 C C . ALA B 1 72 ? 14.359 4.742 -5.707 1 98.19 72 ALA B C 1
ATOM 1506 O O . ALA B 1 72 ? 15.547 4.723 -5.363 1 98.19 72 ALA B O 1
ATOM 1507 N N . PHE B 1 73 ? 13.453 5.301 -5.004 1 98.88 73 PHE B N 1
ATOM 1508 C CA . PHE B 1 73 ? 13.703 5.973 -3.734 1 98.88 73 PHE B CA 1
ATOM 1509 C C . PHE B 1 73 ? 14.258 4.996 -2.703 1 98.88 73 PHE B C 1
ATOM 1511 O O . PHE B 1 73 ? 15.227 5.305 -2.004 1 98.88 73 PHE B O 1
ATOM 1518 N N . ILE B 1 74 ? 13.664 3.797 -2.607 1 98.75 74 ILE B N 1
ATOM 1519 C CA . ILE B 1 74 ? 14.109 2.764 -1.681 1 98.75 74 ILE B CA 1
ATOM 1520 C C . ILE B 1 74 ? 15.57 2.408 -1.966 1 98.75 74 ILE B C 1
ATOM 1522 O O . ILE B 1 74 ? 16.391 2.316 -1.044 1 98.75 74 ILE B O 1
ATOM 1526 N N . GLU B 1 75 ? 15.852 2.234 -3.229 1 97.19 75 GLU B N 1
ATOM 1527 C CA . GLU B 1 75 ? 17.188 1.817 -3.631 1 97.19 75 GLU B CA 1
ATOM 1528 C C . GLU B 1 75 ? 18.203 2.938 -3.416 1 97.19 75 GLU B C 1
ATOM 1530 O O . GLU B 1 75 ? 19.266 2.717 -2.828 1 97.19 75 GLU B O 1
ATOM 1535 N N . HIS B 1 76 ? 17.891 4.102 -3.82 1 97.75 76 HIS B N 1
ATOM 1536 C CA . HIS B 1 76 ? 18.812 5.223 -3.785 1 97.75 76 HIS B CA 1
ATOM 1537 C C . HIS B 1 76 ? 19.141 5.625 -2.352 1 97.75 76 HIS B C 1
ATOM 1539 O O . HIS B 1 76 ? 20.297 5.973 -2.045 1 97.75 76 HIS B O 1
ATOM 1545 N N . GLU B 1 77 ? 18.156 5.578 -1.52 1 98.44 77 GLU B N 1
ATOM 1546 C CA . GLU B 1 77 ? 18.344 6.062 -0.156 1 98.44 77 GLU B CA 1
ATOM 1547 C C . GLU B 1 77 ? 18.562 4.906 0.816 1 98.44 77 GLU B C 1
ATOM 1549 O O . GLU B 1 77 ? 18.609 5.109 2.029 1 98.44 77 GLU B O 1
ATOM 1554 N N . LYS B 1 78 ? 18.672 3.67 0.264 1 97.38 78 LYS B N 1
ATOM 1555 C CA . LYS B 1 78 ? 18.938 2.469 1.051 1 97.38 78 LYS B CA 1
ATOM 1556 C C . LYS B 1 78 ? 17.938 2.332 2.201 1 97.38 78 LYS B C 1
ATOM 1558 O O . LYS B 1 78 ? 18.344 2.201 3.359 1 97.38 78 LYS B O 1
ATOM 1563 N N . LEU B 1 79 ? 16.703 2.338 1.824 1 98.44 79 LEU B N 1
ATOM 1564 C CA . LEU B 1 79 ? 15.641 2.336 2.828 1 98.44 79 LEU B CA 1
ATOM 1565 C C . LEU B 1 79 ? 15.188 0.913 3.135 1 98.44 79 LEU B C 1
ATOM 1567 O O . LEU B 1 79 ? 14.242 0.711 3.904 1 98.44 79 LEU B O 1
ATOM 1571 N N . HIS B 1 80 ? 15.805 -0.108 2.521 1 98.06 80 HIS B N 1
ATOM 1572 C CA . HIS B 1 80 ? 15.43 -1.499 2.744 1 98.06 80 HIS B CA 1
ATOM 1573 C C . HIS B 1 80 ? 15.805 -1.955 4.148 1 98.06 80 HIS B C 1
ATOM 1575 O O . HIS B 1 80 ? 16.797 -1.496 4.711 1 98.06 80 HIS B O 1
ATOM 1581 N N . GLY B 1 81 ? 14.961 -2.816 4.711 1 97.19 81 GLY B N 1
ATOM 1582 C CA . GLY B 1 81 ? 15.281 -3.451 5.977 1 97.19 81 GLY B CA 1
ATOM 1583 C C . GLY B 1 81 ? 15.086 -2.535 7.172 1 97.19 81 GLY B C 1
ATOM 1584 O O . GLY B 1 81 ? 15.484 -2.865 8.289 1 97.19 81 GLY B O 1
ATOM 1585 N N . LEU B 1 82 ? 14.383 -1.438 7.016 1 97.62 82 LEU B N 1
ATOM 1586 C CA . LEU B 1 82 ? 14.234 -0.471 8.102 1 97.62 82 LEU B CA 1
ATOM 1587 C C . LEU B 1 82 ? 12.898 -0.659 8.812 1 97.62 82 LEU B C 1
ATOM 1589 O O . LEU B 1 82 ? 12.602 0.048 9.773 1 97.62 82 LEU B O 1
ATOM 1593 N N . GLY B 1 83 ? 12.023 -1.534 8.312 1 96.88 83 GLY B N 1
ATOM 1594 C CA . GLY B 1 83 ? 10.75 -1.82 8.961 1 96.88 83 GLY B CA 1
ATOM 1595 C C . GLY B 1 83 ? 9.617 -0.96 8.438 1 96.88 83 GLY B C 1
ATOM 1596 O O . GLY B 1 83 ? 8.516 -0.967 9 1 96.88 83 GLY B O 1
ATOM 1597 N N . CYS B 1 84 ? 9.867 -0.177 7.445 1 98.06 84 CYS B N 1
ATOM 1598 C CA . CYS B 1 84 ? 8.82 0.596 6.789 1 98.06 84 CYS B CA 1
ATOM 1599 C C . CYS B 1 84 ? 8.312 -0.12 5.543 1 98.06 84 CYS B C 1
ATOM 1601 O O . CYS B 1 84 ? 9.102 -0.623 4.742 1 98.06 84 CYS B O 1
ATOM 1603 N N . GLY B 1 85 ? 7.027 -0.14 5.395 1 97.88 85 GLY B N 1
ATOM 1604 C CA . GLY B 1 85 ? 6.426 -0.812 4.258 1 97.88 85 GLY B CA 1
ATOM 1605 C C . GLY B 1 85 ? 6.16 0.118 3.086 1 97.88 85 GLY B C 1
ATOM 1606 O O . GLY B 1 85 ? 6.543 1.289 3.119 1 97.88 85 GLY B O 1
ATOM 1607 N N . LEU B 1 86 ? 5.484 -0.472 2.137 1 98.44 86 LEU B N 1
ATOM 1608 C CA . LEU B 1 86 ? 5.188 0.189 0.871 1 98.44 86 LEU B CA 1
ATOM 1609 C C . LEU B 1 86 ? 4.461 1.508 1.104 1 98.44 86 LEU B C 1
ATOM 1611 O O . LEU B 1 86 ? 4.855 2.545 0.563 1 98.44 86 LEU B O 1
ATOM 1615 N N . VAL B 1 87 ? 3.453 1.509 1.92 1 98.62 87 VAL B N 1
ATOM 1616 C CA . VAL B 1 87 ? 2.637 2.701 2.115 1 98.62 87 VAL B CA 1
ATOM 1617 C C . VAL B 1 87 ? 3.451 3.777 2.83 1 98.62 87 VAL B C 1
ATOM 1619 O O . VAL B 1 87 ? 3.42 4.949 2.445 1 98.62 87 VAL B O 1
ATOM 1622 N N . ASP B 1 88 ? 4.203 3.354 3.828 1 98.75 88 ASP B N 1
ATOM 1623 C CA . ASP B 1 88 ? 5.047 4.293 4.566 1 98.75 88 ASP B CA 1
ATOM 1624 C C . ASP B 1 88 ? 6.02 5.008 3.631 1 98.75 88 ASP B C 1
ATOM 1626 O O . ASP B 1 88 ? 6.105 6.238 3.639 1 98.75 88 ASP B O 1
ATOM 1630 N N . VAL B 1 89 ? 6.715 4.25 2.846 1 98.88 89 VAL B N 1
ATOM 1631 C CA . VAL B 1 89 ? 7.734 4.832 1.977 1 98.88 89 VAL B CA 1
ATOM 1632 C C . VAL B 1 89 ? 7.07 5.672 0.889 1 98.88 89 VAL B C 1
ATOM 1634 O O . VAL B 1 89 ? 7.609 6.699 0.473 1 98.88 89 VAL B O 1
ATOM 1637 N N . SER B 1 90 ? 5.914 5.285 0.418 1 98.94 90 SER B N 1
ATOM 1638 C CA . SER B 1 90 ? 5.156 6.066 -0.554 1 98.94 90 SER B CA 1
ATOM 1639 C C . SER B 1 90 ? 4.766 7.426 0.017 1 98.94 90 SER B C 1
ATOM 1641 O O . SER B 1 90 ? 4.848 8.445 -0.676 1 98.94 90 SER B O 1
ATOM 1643 N N . LEU B 1 91 ? 4.328 7.383 1.268 1 98.94 91 LEU B N 1
ATOM 1644 C CA . LEU B 1 91 ? 3.961 8.641 1.914 1 98.94 91 LEU B CA 1
ATOM 1645 C C . LEU B 1 91 ? 5.18 9.547 2.072 1 98.94 91 LEU B C 1
ATOM 1647 O O . LEU B 1 91 ? 5.098 10.75 1.834 1 98.94 91 LEU B O 1
ATOM 1651 N N . LEU B 1 92 ? 6.277 8.961 2.451 1 98.94 92 LEU B N 1
ATOM 1652 C CA . LEU B 1 92 ? 7.508 9.734 2.594 1 98.94 92 LEU B CA 1
ATOM 1653 C C . LEU B 1 92 ? 7.938 10.32 1.255 1 98.94 92 LEU B C 1
ATOM 1655 O O . LEU B 1 92 ? 8.203 11.523 1.155 1 98.94 92 LEU B O 1
ATOM 1659 N N . ALA B 1 93 ? 7.977 9.5 0.212 1 98.94 93 ALA B N 1
ATOM 1660 C CA . ALA B 1 93 ? 8.359 9.961 -1.122 1 98.94 93 ALA B CA 1
ATOM 1661 C C . ALA B 1 93 ? 7.414 11.055 -1.613 1 98.94 93 ALA B C 1
ATOM 1663 O O . ALA B 1 93 ? 7.863 12.062 -2.166 1 98.94 93 ALA B O 1
ATOM 1664 N N . SER B 1 94 ? 6.133 10.867 -1.405 1 98.94 94 SER B N 1
ATOM 1665 C CA . SER B 1 94 ? 5.137 11.844 -1.837 1 98.94 94 SER B CA 1
ATOM 1666 C C . SER B 1 94 ? 5.301 13.164 -1.099 1 98.94 94 SER B C 1
ATOM 1668 O O . SER B 1 94 ? 5.156 14.234 -1.693 1 98.94 94 SER B O 1
ATOM 1670 N N . THR B 1 95 ? 5.594 13.055 0.171 1 98.94 95 THR B N 1
ATOM 1671 C CA . THR B 1 95 ? 5.855 14.273 0.936 1 98.94 95 THR B CA 1
ATOM 1672 C C . THR B 1 95 ? 7.039 15.031 0.351 1 98.94 95 THR B C 1
ATOM 1674 O O . THR B 1 95 ? 6.965 16.25 0.155 1 98.94 95 THR B O 1
ATOM 1677 N N . LEU B 1 96 ? 8.07 14.352 0.023 1 98.88 96 LEU B N 1
ATOM 1678 C CA . LEU B 1 96 ? 9.312 14.961 -0.437 1 98.88 96 LEU B CA 1
ATOM 1679 C C . LEU B 1 96 ? 9.109 15.656 -1.779 1 98.88 96 LEU B C 1
ATOM 1681 O O . LEU B 1 96 ? 9.797 16.641 -2.082 1 98.88 96 LEU B O 1
ATOM 1685 N N . ILE B 1 97 ? 8.141 15.203 -2.572 1 98.81 97 ILE B N 1
ATOM 1686 C CA . ILE B 1 97 ? 7.984 15.805 -3.891 1 98.81 97 ILE B CA 1
ATOM 1687 C C . ILE B 1 97 ? 6.844 16.828 -3.859 1 98.81 97 ILE B C 1
ATOM 1689 O O . ILE B 1 97 ? 6.504 17.406 -4.887 1 98.81 97 ILE B O 1
ATOM 1693 N N . THR B 1 98 ? 6.215 16.969 -2.75 1 98.81 98 THR B N 1
ATOM 1694 C CA . THR B 1 98 ? 5.215 18.016 -2.547 1 98.81 98 THR B CA 1
ATOM 1695 C C . THR B 1 98 ? 5.852 19.266 -1.94 1 98.81 98 THR B C 1
ATOM 1697 O O . THR B 1 98 ? 6.277 19.25 -0.784 1 98.81 98 THR B O 1
ATOM 1700 N N . PRO B 1 99 ? 5.926 20.297 -2.656 1 98 99 PRO B N 1
ATOM 1701 C CA . PRO B 1 99 ? 6.645 21.484 -2.186 1 98 99 PRO B CA 1
ATOM 1702 C C . PRO B 1 99 ? 6.141 21.984 -0.83 1 98 99 PRO B C 1
ATOM 1704 O O . PRO B 1 99 ? 4.953 22.281 -0.677 1 98 99 PRO B O 1
ATOM 1707 N N . GLY B 1 100 ? 7.086 22 0.144 1 97.44 100 GLY B N 1
ATOM 1708 C CA . GLY B 1 100 ? 6.816 22.594 1.441 1 97.44 100 GLY B CA 1
ATOM 1709 C C . GLY B 1 100 ? 6.043 21.688 2.373 1 97.44 100 GLY B C 1
ATOM 1710 O O . GLY B 1 100 ? 5.648 22.094 3.467 1 97.44 100 GLY B O 1
ATOM 1711 N N . ALA B 1 101 ? 5.848 20.469 1.976 1 98.81 101 ALA B N 1
ATOM 1712 C CA . ALA B 1 101 ? 5.02 19.562 2.775 1 98.81 101 ALA B CA 1
ATOM 1713 C C . ALA B 1 101 ? 5.836 18.922 3.889 1 98.81 101 ALA B C 1
ATOM 1715 O O . ALA B 1 101 ? 7.047 18.719 3.746 1 98.81 101 ALA B O 1
ATOM 1716 N N . ARG B 1 102 ? 5.148 18.578 4.949 1 98.88 102 ARG B N 1
ATOM 1717 C CA . ARG B 1 102 ? 5.648 17.75 6.039 1 98.88 102 ARG B CA 1
ATOM 1718 C C . ARG B 1 102 ? 4.812 16.484 6.195 1 98.88 102 ARG B C 1
ATOM 1720 O O . ARG B 1 102 ? 3.732 16.375 5.613 1 98.88 102 ARG B O 1
ATOM 1727 N N . LEU B 1 103 ? 5.383 15.57 6.938 1 98.94 103 LEU B N 1
ATOM 1728 C CA . LEU B 1 103 ? 4.707 14.297 7.172 1 98.94 103 LEU B CA 1
ATOM 1729 C C . LEU B 1 103 ? 4.402 14.109 8.656 1 98.94 103 LEU B C 1
ATOM 1731 O O . LEU B 1 103 ? 5.297 14.234 9.492 1 98.94 103 LEU B O 1
ATOM 1735 N N . TRP B 1 104 ? 3.131 13.875 8.977 1 98.88 104 TRP B N 1
ATOM 1736 C CA . TRP B 1 104 ? 2.734 13.578 10.344 1 98.88 104 TRP B CA 1
ATOM 1737 C C . TRP B 1 104 ? 2.309 12.125 10.484 1 98.88 104 TRP B C 1
ATOM 1739 O O . TRP B 1 104 ? 1.357 11.68 9.836 1 98.88 104 TRP B O 1
ATOM 1749 N N . THR B 1 105 ? 3.006 11.406 11.289 1 98.75 105 THR B N 1
ATOM 1750 C CA . THR B 1 105 ? 2.725 10 11.547 1 98.75 105 THR B CA 1
ATOM 1751 C C . THR B 1 105 ? 2.969 9.656 13.016 1 98.75 105 THR B C 1
ATOM 1753 O O . THR B 1 105 ? 3.793 10.297 13.672 1 98.75 105 THR B O 1
ATOM 1756 N N . LEU B 1 106 ? 2.234 8.711 13.5 1 97.88 106 LEU B N 1
ATOM 1757 C CA . LEU B 1 106 ? 2.465 8.203 14.852 1 97.88 106 LEU B CA 1
ATOM 1758 C C . LEU B 1 106 ? 3.236 6.891 14.82 1 97.88 106 LEU B C 1
ATOM 1760 O O . LEU B 1 106 ? 3.574 6.336 15.867 1 97.88 106 LEU B O 1
ATOM 1764 N N . ASP B 1 107 ? 3.484 6.328 13.594 1 97.88 107 ASP B N 1
ATOM 1765 C CA . ASP B 1 107 ? 4.391 5.195 13.445 1 97.88 107 ASP B CA 1
ATOM 1766 C C . ASP B 1 107 ? 5.844 5.621 13.672 1 97.88 107 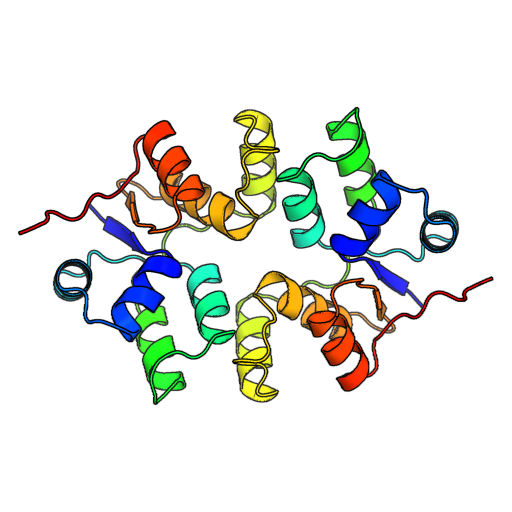ASP B C 1
ATOM 1768 O O . ASP B 1 107 ? 6.367 6.465 12.945 1 97.88 107 ASP B O 1
ATOM 1772 N N . GLN B 1 108 ? 6.48 4.996 14.531 1 98.12 108 GLN B N 1
ATOM 1773 C CA . GLN B 1 108 ? 7.809 5.441 14.953 1 98.12 108 GLN B CA 1
ATOM 1774 C C . GLN B 1 108 ? 8.828 5.25 13.844 1 98.12 108 GLN B C 1
ATOM 1776 O O . GLN B 1 108 ? 9.711 6.09 13.648 1 98.12 108 GLN B O 1
ATOM 1781 N N . ARG B 1 109 ? 8.805 4.172 13.188 1 98.38 109 ARG B N 1
ATOM 1782 C CA . ARG B 1 109 ? 9.766 3.91 12.125 1 98.38 109 ARG B CA 1
ATOM 1783 C C . ARG B 1 109 ? 9.625 4.914 10.984 1 98.38 109 ARG B C 1
ATOM 1785 O O . ARG B 1 109 ? 10.617 5.422 10.469 1 98.38 109 ARG B O 1
ATOM 1792 N N . LEU B 1 110 ? 8.359 5.188 10.625 1 98.69 110 LEU B N 1
ATOM 1793 C CA . LEU B 1 110 ? 8.117 6.191 9.594 1 98.69 110 LEU B CA 1
ATOM 1794 C C . LEU B 1 110 ? 8.508 7.582 10.086 1 98.69 110 LEU B C 1
ATOM 1796 O O . LEU B 1 110 ? 9.047 8.391 9.32 1 98.69 110 LEU B O 1
ATOM 1800 N N . ASN B 1 111 ? 8.227 7.852 11.328 1 98.69 111 ASN B N 1
ATOM 1801 C CA . ASN B 1 111 ? 8.633 9.133 11.891 1 98.69 111 ASN B CA 1
ATOM 1802 C C . ASN B 1 111 ? 10.148 9.305 11.859 1 98.69 111 ASN B C 1
ATOM 1804 O O . ASN B 1 111 ? 10.648 10.383 11.539 1 98.69 111 ASN B O 1
ATOM 1808 N N . ASP B 1 112 ? 10.875 8.266 12.203 1 98.62 112 ASP B N 1
ATOM 1809 C CA . ASP B 1 112 ? 12.336 8.312 12.156 1 98.62 112 ASP B CA 1
ATOM 1810 C C . ASP B 1 112 ? 12.828 8.68 10.758 1 98.62 112 ASP B C 1
ATOM 1812 O O . ASP B 1 112 ? 13.75 9.477 10.609 1 98.62 112 ASP B O 1
ATOM 1816 N N . LEU B 1 113 ? 12.219 8.117 9.766 1 98.81 113 LEU B N 1
ATOM 1817 C CA . LEU B 1 113 ? 12.586 8.438 8.391 1 98.81 113 LEU B CA 1
ATOM 1818 C C . LEU B 1 113 ? 12.227 9.875 8.047 1 98.81 113 LEU B C 1
ATOM 1820 O O . LEU B 1 113 ? 12.992 10.57 7.367 1 98.81 113 LEU B O 1
ATOM 1824 N N . SER B 1 114 ? 11.016 10.289 8.461 1 98.88 114 SER B N 1
ATOM 1825 C CA . SER B 1 114 ? 10.617 11.664 8.164 1 98.88 114 SER B CA 1
ATOM 1826 C C . SER B 1 114 ? 11.578 12.672 8.789 1 98.88 114 SER B C 1
ATOM 1828 O O . SER B 1 114 ? 11.82 13.734 8.219 1 98.88 114 SER B O 1
ATOM 1830 N N . VAL B 1 115 ? 12.117 12.312 9.961 1 98.75 115 VAL B N 1
ATOM 1831 C CA . VAL B 1 115 ? 13.117 13.156 10.602 1 98.75 115 VAL B CA 1
ATOM 1832 C C . VAL B 1 115 ? 14.414 13.133 9.789 1 98.75 115 VAL B C 1
ATOM 1834 O O . VAL B 1 115 ? 14.992 14.188 9.516 1 98.75 115 VAL B O 1
ATOM 1837 N N . ARG B 1 116 ? 14.852 11.945 9.453 1 98.62 116 ARG B N 1
ATOM 1838 C CA . ARG B 1 116 ? 16.062 11.781 8.641 1 98.62 116 ARG B CA 1
ATOM 1839 C C . ARG B 1 116 ? 15.984 12.648 7.383 1 98.62 116 ARG B C 1
ATOM 1841 O O . ARG B 1 116 ? 16.984 13.242 6.977 1 98.62 116 ARG B O 1
ATOM 1848 N N . PHE B 1 117 ? 14.852 12.797 6.785 1 98.75 117 PHE B N 1
ATOM 1849 C CA . PHE B 1 117 ? 14.695 13.508 5.52 1 98.75 117 PHE B CA 1
ATOM 1850 C C . PHE B 1 117 ? 14.211 14.938 5.754 1 98.75 117 PHE B C 1
ATOM 1852 O O . PHE B 1 117 ? 13.898 15.656 4.801 1 98.75 117 PHE B O 1
ATOM 1859 N N . ARG B 1 118 ? 14.023 15.312 7.008 1 98.5 118 ARG B N 1
ATOM 1860 C CA . ARG B 1 118 ? 13.742 16.672 7.441 1 98.5 118 ARG B CA 1
ATOM 1861 C C . ARG B 1 118 ? 12.367 17.125 6.973 1 98.5 118 ARG B C 1
ATOM 1863 O O . ARG B 1 118 ? 12.188 18.281 6.555 1 98.5 118 ARG B O 1
ATOM 1870 N N . VAL B 1 119 ? 11.453 16.188 7.098 1 98.81 119 VAL B N 1
ATOM 1871 C CA . VAL B 1 119 ? 10.102 16.562 6.703 1 98.81 119 VAL B CA 1
ATOM 1872 C C . VAL B 1 119 ? 9.117 16.156 7.797 1 98.81 119 VAL B C 1
ATOM 1874 O O . VAL B 1 119 ? 7.906 16.094 7.559 1 98.81 119 VAL B O 1
ATOM 1877 N N . ALA B 1 120 ? 9.586 15.875 8.961 1 98.75 120 ALA B N 1
ATOM 1878 C CA . ALA B 1 120 ? 8.703 15.461 10.055 1 98.75 120 ALA B CA 1
ATOM 1879 C C . ALA B 1 120 ? 7.852 16.625 10.539 1 98.75 120 ALA B C 1
ATOM 1881 O O . ALA B 1 120 ? 8.336 17.75 10.648 1 98.75 120 ALA B O 1
ATOM 1882 N N . HIS B 1 121 ? 6.59 16.344 10.664 1 98.19 121 HIS B N 1
ATOM 1883 C CA . HIS B 1 121 ? 5.715 17.281 11.352 1 98.19 121 HIS B CA 1
ATOM 1884 C C . HIS B 1 121 ? 5.625 16.969 12.844 1 98.19 121 HIS B C 1
ATOM 1886 O O . HIS B 1 121 ? 5.379 15.828 13.227 1 98.19 121 HIS B O 1
ATOM 1892 N N . ARG B 1 122 ? 5.801 17.938 13.719 1 88.31 122 ARG B N 1
ATOM 1893 C CA . ARG B 1 122 ? 5.66 17.844 15.164 1 88.31 122 ARG B CA 1
ATOM 1894 C C . ARG B 1 122 ? 4.598 18.812 15.68 1 88.31 122 ARG B C 1
ATOM 1896 O O . ARG B 1 122 ? 4.844 20.016 15.781 1 88.31 122 ARG B O 1
ATOM 1903 N N . PRO B 1 123 ? 3.41 18.109 15.93 1 85.94 123 PRO B N 1
ATOM 1904 C CA . PRO B 1 123 ? 2.387 19.031 16.422 1 85.94 123 PRO B CA 1
ATOM 1905 C C . PRO B 1 123 ? 2.801 19.75 17.703 1 85.94 123 PRO B C 1
ATOM 1907 O O . PRO B 1 123 ? 3.551 19.188 18.516 1 85.94 123 PRO B O 1
ATOM 1910 N N . LYS B 1 124 ? 2.572 21.062 17.766 1 70.88 124 LYS B N 1
ATOM 1911 C CA . LYS B 1 124 ? 2.848 21.828 18.984 1 70.88 124 LYS B CA 1
ATOM 1912 C C . LYS B 1 124 ? 1.942 21.391 20.125 1 70.88 124 LYS B C 1
ATOM 1914 O O . LYS B 1 124 ? 0.742 21.188 19.938 1 70.88 124 LYS B O 1
ATOM 1919 N N . LEU B 1 125 ? 2.506 20.547 21.141 1 58.38 125 LEU B N 1
ATOM 1920 C CA . LEU B 1 125 ? 1.736 20.25 22.344 1 58.38 125 LEU B CA 1
ATOM 1921 C C . LEU B 1 125 ? 1.287 21.547 23.031 1 58.38 125 LEU B C 1
ATOM 1923 O O . LEU B 1 125 ? 2.109 22.406 23.328 1 58.38 125 LEU B O 1
ATOM 1927 N N . HIS B 1 126 ? 0.224 22.047 22.625 1 45.69 126 HIS B N 1
ATOM 1928 C CA . HIS B 1 126 ? -0.18 23.156 23.5 1 45.69 126 HIS B CA 1
ATOM 1929 C C . HIS B 1 126 ? -0.617 22.641 24.859 1 45.69 126 HIS B C 1
ATOM 1931 O O . HIS B 1 126 ? -1.097 21.516 25 1 45.69 126 HIS B O 1
#

Foldseek 3Di:
DAEEEALQRQVVCQVPNDVLVVVCVVVLRYAYEVVSLVVLVVDDGDPVPCVVSVSNVPRHHFAWDDLVNLVVVCVVVVVPPLPDDDVLSRSLSSQVVGPPYAYEDPDPSSQVVSVVVPRHDDRDPD/DAEEEALQNQVVCQVPNDVLVVVCVVVLRYAYEVVSLVVLVVDDGDPPPCVVSVSNVPRHHFAWDDLVNLVVVCVVVVVPPLPDDDVLSRSLSSQVVGPPYAYEDPDPSSQVVSVVVPRHDDRDPD

Organism: Cupriavidus necator (strain ATCC 17699 / DSM 428 / KCTC 22496 / NCIMB 10442 / H16 / Stanier 337) (NCBI:txid381666)